Protein AF-A0A1X0QV75-F1 (afdb_monomer)

Structure (mmCIF, N/CA/C/O backbone):
data_AF-A0A1X0QV75-F1
#
_entry.id   AF-A0A1X0QV75-F1
#
loop_
_atom_site.group_PDB
_atom_site.id
_atom_site.type_symbol
_atom_site.label_atom_id
_atom_site.label_alt_id
_atom_site.label_comp_id
_atom_site.label_asym_id
_atom_site.label_entity_id
_atom_site.label_seq_id
_atom_site.pdbx_PDB_ins_code
_atom_site.Cartn_x
_atom_site.Cartn_y
_atom_site.Cartn_z
_atom_site.occupancy
_atom_site.B_iso_or_equiv
_atom_site.auth_seq_id
_atom_site.auth_comp_id
_atom_site.auth_asym_id
_atom_site.auth_atom_id
_atom_site.pdbx_PDB_model_num
ATOM 1 N N . MET A 1 1 ? -41.807 -9.720 -8.453 1.00 36.22 1 MET A N 1
ATOM 2 C CA . MET A 1 1 ? -40.563 -10.262 -7.871 1.00 36.22 1 MET A CA 1
ATOM 3 C C . MET A 1 1 ? -39.461 -9.271 -8.176 1.00 36.22 1 MET A C 1
ATOM 5 O O . MET A 1 1 ? -39.034 -9.183 -9.315 1.00 36.22 1 MET A O 1
ATOM 9 N N . THR A 1 2 ? -39.115 -8.436 -7.207 1.00 40.00 2 THR A N 1
ATOM 10 C CA . THR A 1 2 ? -38.056 -7.432 -7.332 1.00 40.00 2 THR A CA 1
ATOM 11 C C . THR A 1 2 ? -36.781 -8.059 -6.784 1.00 40.00 2 THR A C 1
ATOM 13 O O . THR A 1 2 ? -36.724 -8.386 -5.600 1.00 40.00 2 THR A O 1
ATOM 16 N N . GLU A 1 3 ? -35.797 -8.294 -7.651 1.00 42.47 3 GLU A N 1
ATOM 17 C CA . GLU A 1 3 ? -34.465 -8.748 -7.254 1.00 42.47 3 GLU A CA 1
ATOM 18 C C . GLU A 1 3 ? -33.838 -7.700 -6.331 1.00 42.47 3 GLU A C 1
ATOM 20 O O . GLU A 1 3 ? -33.549 -6.571 -6.738 1.00 42.47 3 GLU A O 1
ATOM 25 N N . PHE A 1 4 ? -33.635 -8.070 -5.068 1.00 42.81 4 PHE A N 1
ATOM 26 C CA . PHE A 1 4 ? -32.755 -7.332 -4.179 1.00 42.81 4 PHE A CA 1
ATOM 27 C C . PHE A 1 4 ? -31.337 -7.471 -4.734 1.00 42.81 4 PHE A C 1
ATOM 29 O O . PHE A 1 4 ? -30.699 -8.508 -4.580 1.00 42.81 4 PHE A O 1
ATOM 36 N N . LYS A 1 5 ? -30.842 -6.427 -5.405 1.00 48.78 5 LYS A N 1
ATOM 37 C CA . LYS A 1 5 ? -29.406 -6.284 -5.638 1.00 48.78 5 LYS A CA 1
ATOM 38 C C . LYS A 1 5 ? -28.744 -6.205 -4.268 1.00 48.78 5 LYS A C 1
ATOM 40 O O . LYS A 1 5 ? -28.931 -5.214 -3.563 1.00 48.78 5 LYS A O 1
ATOM 45 N N . ASP A 1 6 ? -28.000 -7.246 -3.904 1.00 45.81 6 ASP A N 1
ATOM 46 C CA . ASP A 1 6 ? -27.105 -7.232 -2.754 1.00 45.81 6 ASP A CA 1
ATOM 47 C C . ASP A 1 6 ? -26.231 -5.981 -2.842 1.00 45.81 6 ASP A C 1
ATOM 49 O O . ASP A 1 6 ? -25.360 -5.852 -3.708 1.00 45.81 6 ASP A O 1
ATOM 53 N N . VAL A 1 7 ? -26.494 -5.020 -1.959 1.00 47.88 7 VAL A N 1
ATOM 54 C CA . VAL A 1 7 ? -25.660 -3.833 -1.804 1.00 47.88 7 VAL A CA 1
ATOM 55 C C . VAL A 1 7 ? -24.344 -4.329 -1.207 1.00 47.88 7 VAL A C 1
ATOM 57 O O . VAL A 1 7 ? -24.205 -4.437 0.012 1.00 47.88 7 VAL A O 1
ATOM 60 N N . LYS A 1 8 ? -23.392 -4.710 -2.077 1.00 61.88 8 LYS A N 1
ATOM 61 C CA . LYS A 1 8 ? -22.029 -5.098 -1.690 1.00 61.88 8 LYS A CA 1
ATOM 62 C C . LYS A 1 8 ? -21.500 -4.006 -0.758 1.00 61.88 8 LYS A C 1
ATOM 64 O O . LYS A 1 8 ? -21.371 -2.850 -1.160 1.00 61.88 8 LYS A O 1
ATOM 69 N N . LYS A 1 9 ? -21.225 -4.367 0.502 1.00 62.12 9 LYS A N 1
ATOM 70 C CA . LYS A 1 9 ? -20.580 -3.460 1.461 1.00 62.12 9 LYS A CA 1
ATOM 71 C C . LYS A 1 9 ? -19.324 -2.866 0.811 1.00 62.12 9 LYS A C 1
ATOM 73 O O . LYS A 1 9 ? -18.596 -3.613 0.151 1.00 62.12 9 LYS A O 1
ATOM 78 N N . PRO A 1 10 ? -19.045 -1.564 1.002 1.00 67.25 10 PRO A N 1
ATOM 79 C CA . PRO A 1 10 ? -17.844 -0.952 0.455 1.00 67.25 10 PRO A CA 1
ATOM 80 C C . PRO A 1 10 ? -16.614 -1.716 0.954 1.00 67.25 10 PRO A C 1
ATOM 82 O O . PRO A 1 10 ? -16.413 -1.896 2.159 1.00 67.25 10 PRO A O 1
ATOM 85 N N . ARG A 1 11 ? -15.825 -2.224 0.006 1.00 74.06 11 ARG A N 1
ATOM 86 C CA . ARG A 1 11 ? -14.628 -3.014 0.281 1.00 74.06 11 ARG A CA 1
ATOM 87 C C . ARG A 1 11 ? -13.583 -2.140 0.967 1.00 74.06 11 ARG A C 1
ATOM 89 O O . ARG A 1 11 ? -13.336 -1.009 0.559 1.00 74.06 11 ARG A O 1
ATOM 96 N N . ASN A 1 12 ? -12.927 -2.678 1.994 1.00 81.19 12 ASN A N 1
ATOM 97 C CA . ASN A 1 12 ? -11.795 -2.004 2.614 1.00 81.19 12 ASN A CA 1
ATOM 98 C C . ASN A 1 12 ? -10.496 -2.383 1.894 1.00 81.19 12 ASN A C 1
ATOM 100 O O . ASN A 1 12 ? -9.952 -3.463 2.101 1.00 81.19 12 ASN A O 1
ATOM 104 N N . TYR A 1 13 ? -9.971 -1.461 1.090 1.00 81.56 13 TYR A N 1
ATOM 105 C CA . TYR A 1 13 ? -8.759 -1.662 0.290 1.00 81.56 13 TYR A CA 1
ATOM 106 C C . TYR A 1 13 ? -7.461 -1.769 1.103 1.00 81.56 13 TYR A C 1
ATOM 108 O O . TYR A 1 13 ? -6.413 -2.056 0.527 1.00 81.56 13 TYR A O 1
ATOM 116 N N . LYS A 1 14 ? -7.496 -1.512 2.417 1.00 81.69 14 LYS A N 1
ATOM 117 C CA . LYS A 1 14 ? -6.323 -1.589 3.300 1.00 81.69 14 LYS A CA 1
ATOM 118 C C . LYS A 1 14 ? -6.049 -3.012 3.782 1.00 81.69 14 LYS A C 1
ATOM 120 O O . LYS A 1 14 ? -4.893 -3.355 4.032 1.00 81.69 14 LYS A O 1
ATOM 125 N N . TYR A 1 15 ? -7.096 -3.820 3.933 1.00 85.81 15 TYR A N 1
ATOM 126 C CA . TYR A 1 15 ? -6.989 -5.169 4.473 1.00 85.81 15 TYR A CA 1
ATOM 127 C C . TYR A 1 15 ? -6.983 -6.200 3.352 1.00 85.81 15 TYR A C 1
ATOM 129 O O . TYR A 1 15 ? -7.713 -6.086 2.372 1.00 85.81 15 TYR A O 1
ATOM 137 N N . TRP A 1 16 ? -6.132 -7.204 3.523 1.00 89.56 16 TRP A N 1
ATOM 138 C CA . TRP A 1 16 ? -5.931 -8.288 2.578 1.00 89.56 16 TRP A CA 1
ATOM 139 C C . TRP A 1 16 ? -6.047 -9.597 3.333 1.00 89.56 16 TRP A C 1
ATOM 141 O O . TRP A 1 16 ? -5.285 -9.814 4.278 1.00 89.56 16 TRP A O 1
ATOM 151 N N . SER A 1 17 ? -6.980 -10.447 2.921 1.00 90.94 17 SER A N 1
ATOM 152 C CA . SER A 1 17 ? -6.994 -11.830 3.391 1.00 90.94 17 SER A CA 1
ATOM 153 C C . SER A 1 17 ? -5.832 -12.606 2.770 1.00 90.94 17 SER A C 1
ATOM 155 O O . SER A 1 17 ? -5.331 -12.257 1.697 1.00 90.94 17 SER A O 1
ATOM 157 N N . ASP A 1 18 ? -5.398 -13.670 3.441 1.00 90.50 18 ASP A N 1
ATOM 158 C CA . ASP A 1 18 ? -4.322 -14.516 2.924 1.00 90.50 18 ASP A CA 1
ATOM 159 C C . ASP A 1 18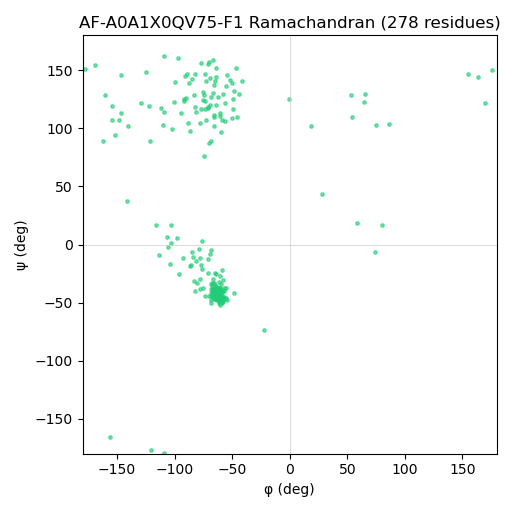 ? -4.692 -15.158 1.586 1.00 90.50 18 ASP A C 1
ATOM 161 O O . ASP A 1 18 ? -3.853 -15.220 0.689 1.00 90.50 18 ASP A O 1
ATOM 165 N N . ASP A 1 19 ? -5.955 -15.554 1.425 1.00 91.62 19 ASP A N 1
ATOM 166 C CA . ASP A 1 19 ? -6.468 -16.151 0.192 1.00 91.62 19 ASP A CA 1
ATOM 167 C C . ASP A 1 19 ? -6.387 -15.183 -0.989 1.00 91.62 19 ASP A C 1
ATOM 169 O O . ASP A 1 19 ? -6.026 -15.572 -2.097 1.00 91.62 19 ASP A O 1
ATOM 173 N N . GLU A 1 20 ? -6.680 -13.900 -0.772 1.00 92.44 20 GLU A N 1
ATOM 174 C CA . GLU A 1 20 ? -6.565 -12.882 -1.820 1.00 92.44 20 GLU A CA 1
ATOM 175 C C . GLU A 1 20 ? -5.114 -12.636 -2.210 1.00 92.44 20 GLU A C 1
ATOM 177 O O . GLU A 1 20 ? -4.802 -12.529 -3.395 1.00 92.44 20 GLU A O 1
ATOM 182 N N . VAL A 1 21 ? -4.214 -12.576 -1.224 1.00 93.38 21 VAL A N 1
ATOM 183 C CA . VAL A 1 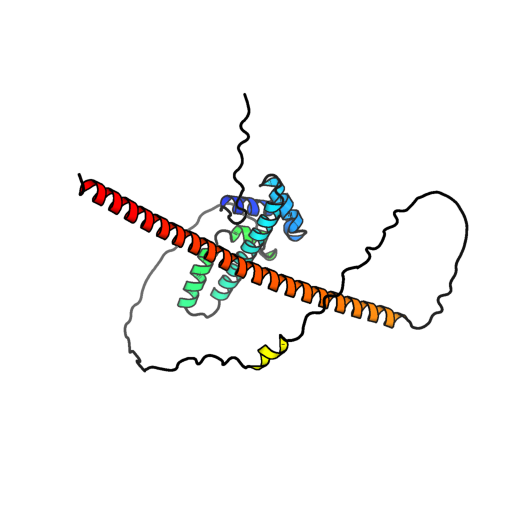21 ? -2.778 -12.439 -1.488 1.00 93.38 21 VAL A CA 1
ATOM 184 C C . VAL A 1 21 ? -2.270 -13.636 -2.280 1.00 93.38 21 VAL A C 1
ATOM 186 O O . VAL A 1 21 ? -1.551 -13.455 -3.263 1.00 93.38 21 VAL A O 1
ATOM 189 N N . LYS A 1 22 ? -2.685 -14.842 -1.893 1.00 93.12 22 LYS A N 1
ATOM 190 C CA . LYS A 1 22 ? -2.316 -16.077 -2.573 1.00 93.12 22 LYS A CA 1
ATOM 191 C C . LYS A 1 22 ? -2.801 -16.085 -4.021 1.00 93.12 22 LYS A C 1
ATOM 193 O O . LYS A 1 22 ? -1.987 -16.290 -4.913 1.00 93.12 22 LYS A O 1
ATOM 198 N N . LYS A 1 23 ? -4.071 -15.743 -4.270 1.00 93.88 23 LYS A N 1
ATOM 199 C CA . LYS A 1 23 ? -4.638 -15.643 -5.628 1.00 93.88 23 LYS A CA 1
ATOM 200 C C . LYS A 1 23 ? -3.886 -14.646 -6.509 1.00 93.88 23 LYS A C 1
ATOM 202 O O . LYS A 1 23 ? -3.660 -14.917 -7.681 1.00 93.88 23 LYS A O 1
ATOM 207 N N . ILE A 1 24 ? -3.474 -13.504 -5.955 1.00 93.94 24 ILE A N 1
ATOM 208 C CA . ILE A 1 24 ? -2.678 -12.513 -6.694 1.00 93.94 24 ILE A CA 1
ATOM 209 C C . ILE A 1 24 ? -1.305 -13.080 -7.067 1.00 93.94 24 ILE A C 1
ATOM 211 O O . ILE A 1 24 ? -0.857 -12.900 -8.197 1.00 93.94 24 ILE A O 1
ATOM 215 N N . LEU A 1 25 ? -0.620 -13.734 -6.126 1.00 93.94 25 LEU A N 1
ATOM 216 C CA . LEU A 1 25 ? 0.710 -14.297 -6.365 1.00 93.94 25 LEU A CA 1
ATOM 217 C C . LEU A 1 25 ? 0.659 -15.478 -7.343 1.00 93.94 25 LEU A C 1
ATOM 219 O O . LEU A 1 25 ? 1.456 -15.514 -8.278 1.00 93.94 25 LEU A O 1
ATOM 223 N N . GLU A 1 26 ? -0.308 -16.385 -7.182 1.00 92.69 26 GLU A N 1
ATOM 224 C CA . GLU A 1 26 ? -0.614 -17.456 -8.140 1.00 92.69 26 GLU A CA 1
ATOM 225 C C . GLU A 1 26 ? -0.892 -16.863 -9.530 1.00 92.69 26 GLU A C 1
ATOM 227 O O . GLU A 1 26 ? -0.251 -17.277 -10.492 1.00 92.69 26 GLU A O 1
ATOM 232 N N . TRP A 1 27 ? -1.706 -15.796 -9.579 1.00 94.38 27 TRP A N 1
ATOM 233 C CA . TRP A 1 27 ? -1.840 -14.792 -10.646 1.00 94.38 27 TRP A CA 1
ATOM 234 C C . TRP A 1 27 ? -0.607 -14.686 -11.536 1.00 94.38 27 TRP A C 1
ATOM 236 O O . TRP A 1 27 ? -0.553 -15.074 -12.706 1.00 94.38 27 TRP A O 1
ATOM 246 N N . PHE A 1 28 ? 0.403 -14.078 -10.925 1.00 92.81 28 PHE A N 1
ATOM 247 C CA . PHE A 1 28 ? 1.630 -13.686 -11.595 1.00 92.81 28 PHE A CA 1
ATOM 248 C C . PHE A 1 28 ? 2.580 -14.848 -11.871 1.00 92.81 28 PHE A C 1
ATOM 250 O O . PHE A 1 28 ? 3.442 -14.714 -12.737 1.00 92.81 28 PHE A O 1
ATOM 257 N N . ASN A 1 29 ? 2.441 -15.954 -11.142 1.00 88.25 29 ASN A N 1
ATOM 258 C CA . ASN A 1 29 ? 3.274 -17.140 -11.307 1.00 88.25 29 ASN A CA 1
ATOM 259 C C . ASN A 1 29 ? 2.766 -18.080 -12.415 1.00 88.25 29 ASN A C 1
ATOM 261 O O . ASN A 1 29 ? 3.463 -19.040 -12.750 1.00 88.25 29 ASN A O 1
ATOM 265 N N . LEU A 1 30 ? 1.596 -17.810 -13.012 1.00 89.06 30 LEU A N 1
ATOM 266 C CA . LEU A 1 30 ? 1.130 -18.521 -14.204 1.00 89.06 30 LEU A CA 1
ATOM 267 C C . LEU A 1 30 ? 2.052 -18.253 -15.412 1.00 89.06 30 LEU A C 1
ATOM 269 O O . LEU A 1 30 ? 2.449 -17.102 -15.624 1.00 89.06 30 LEU A O 1
ATOM 273 N N . PRO A 1 31 ? 2.336 -19.264 -16.261 1.00 86.75 31 PRO A N 1
ATOM 274 C CA . PRO A 1 31 ? 3.212 -19.109 -17.431 1.00 86.75 31 PRO A CA 1
ATOM 275 C C . PRO A 1 31 ? 2.772 -17.993 -18.389 1.00 86.75 31 PRO A C 1
ATOM 277 O O . PRO A 1 31 ? 3.591 -17.247 -18.917 1.00 86.75 31 PRO A O 1
ATOM 280 N N . GLU A 1 32 ? 1.462 -17.828 -18.569 1.00 89.12 32 GLU A N 1
ATOM 281 C CA . GLU A 1 32 ? 0.849 -16.805 -19.430 1.00 89.12 32 GLU A CA 1
ATOM 282 C C . GLU A 1 32 ? 1.101 -15.373 -18.934 1.00 89.12 32 GLU A C 1
ATOM 284 O O . GLU A 1 32 ? 1.076 -14.411 -19.707 1.00 89.12 32 GLU A O 1
ATOM 289 N N . ASN A 1 33 ? 1.351 -15.227 -17.631 1.00 88.75 33 ASN A N 1
ATOM 290 C CA . ASN A 1 33 ? 1.570 -13.952 -16.963 1.00 88.75 33 ASN A CA 1
ATOM 291 C C . ASN A 1 33 ? 3.050 -13.691 -16.661 1.00 88.75 33 ASN A C 1
ATOM 293 O O . ASN A 1 33 ? 3.394 -12.623 -16.134 1.00 88.75 33 ASN A O 1
ATOM 297 N N . GLU A 1 34 ? 3.938 -14.613 -17.046 1.00 86.44 34 GLU A N 1
ATOM 298 C CA . GLU A 1 34 ? 5.365 -14.498 -16.789 1.00 86.44 34 GLU A CA 1
ATOM 299 C C . GLU A 1 34 ? 5.929 -13.210 -17.413 1.00 86.44 34 GLU A C 1
ATOM 301 O O . GLU A 1 34 ? 5.705 -12.860 -18.576 1.00 86.44 34 GLU A O 1
ATOM 306 N N . GLY A 1 35 ? 6.655 -12.444 -16.599 1.00 84.62 35 GLY A N 1
ATOM 307 C CA . GLY A 1 35 ? 7.283 -11.198 -17.026 1.00 84.62 35 GLY A CA 1
ATOM 308 C C . GLY A 1 35 ? 6.323 -10.021 -17.229 1.00 84.62 35 GLY A C 1
ATOM 309 O O . GLY A 1 35 ? 6.810 -8.900 -17.390 1.00 84.62 35 GLY A O 1
ATOM 310 N N . LYS A 1 36 ? 4.991 -10.195 -17.151 1.00 90.88 36 LYS A N 1
ATOM 311 C CA . LYS A 1 36 ? 4.035 -9.068 -17.234 1.00 90.88 36 LYS A CA 1
ATOM 312 C C . LYS A 1 36 ? 4.317 -8.016 -16.165 1.00 90.88 36 LYS A C 1
ATOM 314 O O . LYS A 1 36 ? 4.394 -6.824 -16.469 1.00 90.88 36 LYS A O 1
ATOM 319 N N . LEU A 1 37 ? 4.554 -8.466 -14.930 1.00 89.69 37 LEU A N 1
ATOM 320 C CA . LEU A 1 37 ? 4.865 -7.590 -13.801 1.00 89.69 37 LEU A CA 1
ATOM 321 C C . LEU A 1 37 ? 6.157 -6.784 -14.020 1.00 89.69 37 LEU A C 1
ATOM 323 O O . LEU A 1 37 ? 6.210 -5.608 -13.660 1.00 89.69 37 LEU A O 1
ATOM 327 N N . ALA A 1 38 ? 7.175 -7.401 -14.629 1.00 87.12 38 ALA A N 1
ATOM 328 C CA . ALA A 1 38 ? 8.465 -6.772 -14.908 1.00 87.12 38 ALA A CA 1
ATOM 329 C C . ALA A 1 38 ? 8.400 -5.790 -16.090 1.00 87.12 38 ALA A C 1
ATOM 331 O O . ALA A 1 38 ? 9.020 -4.731 -16.038 1.00 87.12 38 ALA A O 1
ATOM 332 N N . ARG A 1 39 ? 7.626 -6.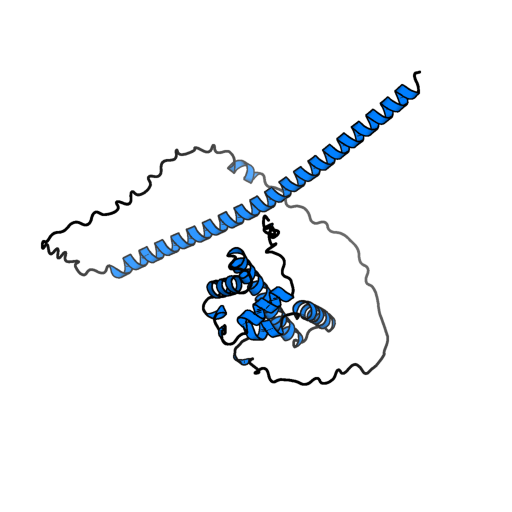111 -17.137 1.00 88.81 39 ARG A N 1
ATOM 333 C CA . ARG A 1 39 ? 7.444 -5.244 -18.314 1.00 88.81 39 ARG A CA 1
ATOM 334 C C . ARG A 1 39 ? 6.663 -3.979 -17.974 1.00 88.81 39 ARG A C 1
ATOM 336 O O . ARG A 1 39 ? 7.077 -2.882 -18.335 1.00 88.81 39 ARG A O 1
ATOM 343 N N . ASN A 1 40 ? 5.517 -4.125 -17.307 1.00 92.75 40 ASN A N 1
ATOM 344 C CA . ASN A 1 40 ? 4.673 -2.994 -16.937 1.00 92.75 40 ASN A CA 1
ATOM 345 C C . ASN A 1 40 ? 3.860 -3.299 -15.675 1.00 92.75 40 ASN A C 1
ATOM 347 O O . ASN A 1 40 ? 2.747 -3.824 -15.729 1.00 92.75 40 ASN A O 1
ATOM 351 N N . LYS A 1 41 ? 4.405 -2.890 -14.527 1.00 91.00 41 LYS A N 1
ATOM 352 C CA . LYS A 1 41 ? 3.805 -3.131 -13.209 1.00 91.00 41 LYS A CA 1
ATOM 353 C C . LYS A 1 41 ? 2.381 -2.578 -13.093 1.00 91.00 41 LYS A C 1
ATOM 355 O O . LYS A 1 41 ? 1.523 -3.233 -12.515 1.00 91.00 41 LYS A O 1
ATOM 360 N N . ALA A 1 42 ? 2.116 -1.393 -13.646 1.00 91.69 42 ALA A N 1
ATOM 361 C CA . ALA A 1 42 ? 0.799 -0.760 -13.557 1.00 91.69 42 ALA A CA 1
ATOM 362 C C . ALA A 1 42 ? -0.253 -1.500 -14.393 1.00 91.69 42 ALA A C 1
ATOM 364 O O . ALA A 1 42 ? -1.351 -1.754 -13.904 1.00 91.69 42 ALA A O 1
ATOM 365 N N . GLN A 1 43 ? 0.095 -1.878 -15.624 1.00 93.50 43 GLN A N 1
ATOM 366 C CA . GLN A 1 43 ? -0.804 -2.631 -16.495 1.00 93.50 43 GLN A CA 1
ATOM 367 C C . GLN A 1 43 ? -1.098 -4.023 -15.933 1.00 93.50 43 GLN A C 1
ATOM 369 O O . GLN A 1 43 ? -2.255 -4.422 -15.872 1.00 93.50 43 GLN A O 1
ATOM 374 N N . ALA A 1 44 ? -0.077 -4.717 -15.433 1.00 92.94 44 ALA A N 1
ATOM 375 C CA . ALA A 1 44 ? -0.259 -6.047 -14.872 1.00 92.94 44 ALA A CA 1
ATOM 376 C C . ALA A 1 44 ? -1.149 -6.029 -13.611 1.00 92.94 44 ALA A C 1
ATOM 378 O O . ALA A 1 44 ? -1.983 -6.908 -13.431 1.00 92.94 44 ALA A O 1
ATOM 379 N N . CYS A 1 45 ? -1.059 -4.985 -12.774 1.00 93.62 45 CYS A N 1
ATOM 380 C CA . CYS A 1 45 ? -1.975 -4.820 -11.636 1.00 93.62 45 CYS A CA 1
ATOM 381 C C . CYS A 1 45 ? -3.423 -4.534 -12.070 1.00 93.62 45 CYS A C 1
ATOM 383 O O . CYS A 1 45 ? -4.348 -4.972 -11.392 1.00 93.62 45 CYS A O 1
ATOM 385 N N . ARG A 1 46 ? -3.637 -3.823 -13.189 1.00 93.06 46 ARG A N 1
ATOM 386 C CA . ARG A 1 46 ? -4.981 -3.630 -13.762 1.00 93.06 46 ARG A CA 1
ATOM 387 C C . ARG A 1 46 ? -5.574 -4.934 -14.281 1.00 93.06 46 ARG A C 1
ATOM 389 O O . ARG A 1 46 ? -6.757 -5.168 -14.081 1.00 93.06 46 ARG A O 1
ATOM 396 N N . GLU A 1 47 ? -4.765 -5.783 -14.908 1.00 93.81 47 GLU A N 1
ATOM 397 C CA . GLU A 1 47 ? -5.206 -7.110 -15.358 1.00 93.81 47 GLU A CA 1
ATOM 398 C C . GLU A 1 47 ? -5.610 -7.997 -14.178 1.00 93.81 47 GLU A C 1
ATOM 400 O O . GLU A 1 47 ? -6.687 -8.578 -14.206 1.00 93.81 47 GLU A O 1
ATOM 405 N N . VAL A 1 48 ? -4.823 -8.009 -13.097 1.00 93.56 48 VAL A N 1
ATOM 406 C CA . VAL A 1 48 ? -5.193 -8.709 -11.855 1.00 93.56 48 VAL A CA 1
ATOM 407 C C . VAL A 1 48 ? -6.493 -8.167 -11.265 1.00 93.56 48 VAL A C 1
ATOM 409 O O . VAL A 1 48 ? -7.356 -8.941 -10.864 1.00 93.56 48 VAL A O 1
ATOM 412 N N . ALA A 1 49 ? -6.650 -6.841 -11.207 1.00 92.00 49 ALA A N 1
ATOM 413 C CA . ALA A 1 49 ? -7.876 -6.219 -10.712 1.00 92.00 49 ALA A CA 1
ATOM 414 C C . ALA A 1 49 ? -9.099 -6.596 -11.557 1.00 92.00 49 ALA A C 1
ATOM 416 O O . ALA A 1 49 ? -10.169 -6.864 -11.016 1.00 92.00 49 ALA A O 1
ATOM 417 N N . LYS A 1 50 ? -8.922 -6.669 -12.877 1.00 92.56 50 LYS A N 1
ATOM 418 C CA . LYS A 1 50 ? -9.956 -7.105 -13.813 1.00 92.56 50 LYS A CA 1
ATOM 419 C C . LYS A 1 50 ? -10.345 -8.563 -13.621 1.00 92.56 50 LYS A C 1
ATOM 421 O O . LYS A 1 50 ? -11.532 -8.850 -13.566 1.00 92.56 50 LYS A O 1
ATOM 426 N N . GLU A 1 51 ? -9.363 -9.446 -13.497 1.00 91.50 51 GLU A N 1
ATOM 427 C CA . GLU A 1 51 ? -9.605 -10.887 -13.457 1.00 91.50 51 GLU A CA 1
ATOM 428 C C . GLU A 1 51 ? -10.113 -11.367 -12.092 1.00 91.50 51 GLU A C 1
ATOM 430 O O . GLU A 1 51 ? -10.972 -12.237 -12.013 1.00 91.50 51 GLU A O 1
ATOM 435 N N . LEU A 1 52 ? -9.585 -10.804 -11.001 1.00 89.12 52 LEU A N 1
ATOM 436 C CA . LEU A 1 52 ? -9.841 -11.302 -9.646 1.00 89.12 52 LEU A CA 1
ATOM 437 C C . LEU A 1 52 ? -10.825 -10.443 -8.843 1.00 89.12 52 LEU A C 1
ATOM 439 O O . LEU A 1 52 ? -11.310 -10.894 -7.805 1.00 89.12 52 LEU A O 1
ATOM 443 N N . PHE A 1 53 ? -11.085 -9.203 -9.271 1.00 87.94 53 PHE A N 1
ATOM 444 C CA . PHE A 1 53 ? -11.804 -8.206 -8.472 1.00 87.94 53 PHE A CA 1
ATOM 445 C C . PHE A 1 53 ? -12.773 -7.340 -9.298 1.00 87.94 53 PHE A C 1
ATOM 447 O O . PHE A 1 53 ? -12.913 -6.145 -9.038 1.00 87.94 53 PHE A O 1
ATOM 454 N N . ASP A 1 54 ? -13.439 -7.931 -10.292 1.00 84.94 54 ASP A N 1
ATOM 455 C CA . ASP A 1 54 ? -14.500 -7.297 -11.095 1.00 84.94 54 ASP A CA 1
ATOM 456 C C . ASP A 1 54 ? -14.078 -6.007 -11.847 1.00 84.94 54 ASP A C 1
ATOM 458 O O . ASP A 1 54 ? -14.927 -5.225 -12.271 1.00 84.94 54 ASP A O 1
ATOM 462 N N . GLY A 1 55 ? -12.776 -5.753 -12.041 1.00 73.94 55 GLY A N 1
ATOM 463 C CA . GLY A 1 55 ? -12.295 -4.579 -12.788 1.00 73.94 55 GLY A CA 1
ATOM 464 C C . GLY A 1 55 ? -12.268 -3.267 -12.015 1.00 73.94 55 GLY A C 1
ATOM 465 O O . GLY A 1 55 ? -12.143 -2.212 -12.634 1.00 73.94 55 GLY A O 1
ATOM 466 N N . ASP A 1 56 ? -12.332 -3.315 -10.687 1.00 80.19 56 ASP A N 1
ATOM 467 C CA . ASP A 1 56 ? -12.224 -2.129 -9.840 1.00 80.19 56 ASP A CA 1
ATOM 468 C C . ASP A 1 56 ? -10.841 -1.451 -9.966 1.00 80.19 56 ASP A C 1
ATOM 470 O O . ASP A 1 56 ? -9.788 -2.024 -9.667 1.00 80.19 56 ASP A O 1
ATOM 474 N N . GLU A 1 57 ? -10.826 -0.190 -10.398 1.00 80.69 57 GLU A N 1
ATOM 475 C CA . GLU A 1 57 ? -9.594 0.582 -10.575 1.00 80.69 57 GLU A CA 1
ATOM 476 C C . GLU A 1 57 ? -8.871 0.850 -9.242 1.00 80.69 57 GLU A C 1
ATOM 478 O O . GLU A 1 57 ? -7.635 0.815 -9.184 1.00 80.69 57 GLU A O 1
ATOM 483 N N . TYR A 1 58 ? -9.611 1.013 -8.139 1.00 86.75 58 TYR A N 1
ATOM 484 C CA . TYR A 1 58 ? -9.019 1.139 -6.805 1.00 86.75 58 TYR A CA 1
ATOM 485 C C . TYR A 1 58 ? -8.344 -0.162 -6.367 1.00 86.75 58 TYR A C 1
ATOM 487 O O . TYR A 1 58 ? -7.316 -0.127 -5.678 1.00 86.75 58 TYR A O 1
ATOM 495 N N . MET A 1 59 ? -8.841 -1.312 -6.831 1.00 89.38 59 MET A N 1
ATOM 496 C CA . MET A 1 59 ? -8.170 -2.588 -6.609 1.00 89.38 59 MET A CA 1
ATOM 497 C C . MET A 1 59 ? -6.839 -2.672 -7.338 1.00 89.38 59 MET A C 1
ATOM 499 O O . MET A 1 59 ? -5.883 -3.157 -6.745 1.00 89.38 59 MET A O 1
ATOM 503 N N . ALA A 1 60 ? -6.708 -2.140 -8.554 1.00 90.88 60 ALA A N 1
ATOM 504 C CA . ALA A 1 60 ? -5.417 -2.131 -9.248 1.00 90.88 60 ALA A CA 1
ATOM 505 C C . ALA A 1 60 ? -4.348 -1.356 -8.454 1.00 90.88 60 ALA A C 1
ATOM 507 O O . ALA A 1 60 ? -3.195 -1.788 -8.344 1.00 90.88 60 ALA A O 1
ATOM 508 N N . ILE A 1 61 ? -4.741 -0.230 -7.849 1.00 91.38 61 ILE A N 1
ATOM 509 C CA . ILE A 1 61 ? -3.870 0.570 -6.979 1.00 91.38 61 ILE A CA 1
ATOM 510 C C . ILE A 1 61 ? -3.534 -0.205 -5.698 1.00 91.38 61 ILE A C 1
ATOM 512 O O . ILE A 1 61 ? -2.364 -0.274 -5.307 1.00 91.38 61 ILE A O 1
ATOM 516 N N . SER A 1 62 ? -4.532 -0.820 -5.061 1.00 92.44 62 SER A N 1
ATOM 517 C CA . SER A 1 62 ? -4.320 -1.587 -3.833 1.00 92.44 62 SER A CA 1
ATOM 518 C C . SER A 1 62 ? -3.444 -2.826 -4.064 1.00 92.44 62 SER A C 1
ATOM 520 O O . SER A 1 62 ? -2.488 -3.041 -3.316 1.00 92.44 62 SER A O 1
ATOM 522 N N . VAL A 1 63 ? -3.681 -3.592 -5.138 1.00 93.75 63 VAL A N 1
ATOM 523 C CA . VAL A 1 63 ? -2.854 -4.738 -5.568 1.00 93.75 63 VAL A CA 1
ATOM 524 C C . VAL A 1 63 ? -1.407 -4.291 -5.730 1.00 93.75 63 VAL A C 1
ATOM 526 O O . VAL A 1 63 ? -0.494 -4.913 -5.188 1.00 93.75 63 VAL A O 1
ATOM 529 N N . ARG A 1 64 ? -1.181 -3.165 -6.417 1.00 93.56 64 ARG A N 1
ATOM 530 C CA . ARG A 1 64 ? 0.163 -2.613 -6.600 1.00 93.56 64 ARG A CA 1
ATOM 531 C C . ARG A 1 64 ? 0.833 -2.300 -5.264 1.00 93.56 64 ARG A C 1
ATOM 533 O O . ARG A 1 64 ? 1.998 -2.652 -5.080 1.00 93.56 64 ARG A O 1
ATOM 540 N N . SER A 1 65 ? 0.121 -1.647 -4.346 1.00 94.25 65 SER A N 1
ATOM 541 C CA . SER A 1 65 ? 0.625 -1.340 -3.001 1.00 94.25 65 SER A CA 1
ATOM 542 C C . SER A 1 65 ? 0.984 -2.618 -2.234 1.00 94.25 65 SER A C 1
ATOM 544 O O . SER A 1 65 ? 2.082 -2.739 -1.682 1.00 94.25 65 SER A O 1
ATOM 546 N N . LYS A 1 66 ? 0.108 -3.627 -2.283 1.00 94.62 66 LYS A N 1
ATOM 547 C CA . LYS A 1 66 ? 0.328 -4.919 -1.633 1.00 94.62 66 LYS A CA 1
ATOM 548 C C . LYS A 1 66 ? 1.540 -5.657 -2.199 1.00 94.62 66 LYS A C 1
ATOM 550 O O . LYS A 1 66 ? 2.357 -6.137 -1.417 1.00 94.62 66 LYS A O 1
ATOM 555 N N . LEU A 1 67 ? 1.721 -5.677 -3.521 1.00 94.06 67 LEU A N 1
ATOM 556 C CA . LEU A 1 67 ? 2.900 -6.272 -4.162 1.00 94.06 67 LEU A CA 1
ATOM 557 C C . LEU A 1 67 ? 4.200 -5.574 -3.754 1.00 94.06 67 LEU A C 1
ATOM 559 O O . LEU A 1 67 ? 5.200 -6.249 -3.545 1.00 94.06 67 LEU A O 1
ATOM 563 N N . MET A 1 68 ? 4.201 -4.245 -3.605 1.00 92.38 68 MET A N 1
ATOM 564 C CA . MET A 1 68 ? 5.380 -3.520 -3.109 1.00 92.38 68 MET A CA 1
ATOM 565 C C . MET A 1 68 ? 5.726 -3.914 -1.672 1.00 92.38 68 MET A C 1
ATOM 567 O O . MET A 1 68 ? 6.897 -4.098 -1.349 1.00 92.38 68 MET A O 1
ATOM 571 N N . SER A 1 69 ? 4.715 -4.075 -0.812 1.00 93.50 69 SER A N 1
ATOM 572 C CA . SER A 1 69 ? 4.925 -4.556 0.556 1.00 93.50 69 SER A CA 1
ATOM 573 C C . SER A 1 69 ? 5.476 -5.983 0.580 1.00 93.50 69 SER A C 1
ATOM 575 O O . SER A 1 69 ? 6.374 -6.265 1.367 1.00 93.50 69 SER A O 1
ATOM 577 N N . LEU A 1 70 ? 4.967 -6.876 -0.272 1.00 93.75 70 LEU A N 1
ATOM 578 C CA . LEU A 1 70 ? 5.445 -8.258 -0.366 1.00 93.75 70 LEU A CA 1
ATOM 579 C C . LEU A 1 70 ? 6.879 -8.326 -0.897 1.00 93.75 70 LEU A C 1
ATOM 581 O O . LEU A 1 70 ? 7.707 -9.032 -0.330 1.00 93.75 70 LEU A O 1
ATOM 585 N N . GLU A 1 71 ? 7.200 -7.535 -1.924 1.00 93.06 71 GLU A N 1
ATOM 586 C CA . GLU A 1 71 ? 8.558 -7.422 -2.463 1.00 93.06 71 GLU A CA 1
ATOM 587 C C . GLU A 1 71 ? 9.541 -6.911 -1.398 1.00 93.06 71 GLU A C 1
ATOM 589 O O . GLU A 1 71 ? 10.651 -7.432 -1.276 1.00 93.06 71 GLU A O 1
ATOM 594 N N . LYS A 1 72 ? 9.131 -5.920 -0.594 1.00 93.31 72 LYS A N 1
ATOM 595 C CA . LYS A 1 72 ? 9.931 -5.414 0.527 1.00 93.31 72 LYS A CA 1
ATOM 596 C C . LYS A 1 72 ? 10.198 -6.513 1.556 1.00 93.31 72 LYS A C 1
ATOM 598 O O . LYS A 1 72 ? 11.358 -6.742 1.882 1.00 93.31 72 LYS A O 1
ATOM 603 N N . ASN A 1 73 ? 9.154 -7.203 2.015 1.00 92.62 73 ASN A N 1
ATOM 604 C CA . ASN A 1 73 ? 9.280 -8.275 3.004 1.00 92.62 73 ASN A CA 1
ATOM 605 C C . ASN A 1 73 ? 10.166 -9.416 2.482 1.00 92.62 73 ASN A C 1
ATOM 607 O O . ASN A 1 73 ? 11.027 -9.906 3.203 1.00 92.62 73 ASN A O 1
ATOM 611 N N . PHE A 1 74 ? 10.007 -9.800 1.213 1.00 93.75 74 PHE A N 1
ATOM 612 C CA . PHE A 1 74 ? 10.857 -10.800 0.570 1.00 93.75 74 PHE A CA 1
ATOM 613 C C . PHE A 1 74 ? 12.335 -10.386 0.578 1.00 93.75 74 PHE A C 1
ATOM 615 O O . PHE A 1 74 ? 13.191 -11.159 1.004 1.00 93.75 74 PHE A O 1
ATOM 622 N N . ARG A 1 75 ? 12.647 -9.151 0.161 1.00 92.44 75 ARG A N 1
ATOM 623 C CA . ARG A 1 75 ? 14.028 -8.640 0.176 1.00 92.44 75 ARG A CA 1
ATOM 624 C C . ARG A 1 75 ? 14.595 -8.544 1.591 1.00 92.44 75 ARG A C 1
ATOM 626 O O . ARG A 1 75 ? 15.786 -8.780 1.767 1.00 92.44 75 ARG A O 1
ATOM 633 N N . GLU A 1 76 ? 13.768 -8.197 2.571 1.00 93.00 76 GLU A N 1
ATOM 634 C CA . GLU A 1 76 ? 14.153 -8.161 3.982 1.00 93.00 76 GLU A CA 1
ATOM 635 C C . GLU A 1 76 ? 14.527 -9.558 4.481 1.00 93.00 76 GLU A C 1
ATOM 637 O O . GLU A 1 76 ? 15.611 -9.720 5.033 1.00 93.00 76 GLU A O 1
ATOM 642 N N . VAL A 1 77 ? 13.719 -10.582 4.184 1.00 91.88 77 VAL A N 1
ATOM 643 C CA . VAL A 1 77 ? 14.061 -11.979 4.500 1.00 91.88 77 VAL A CA 1
ATOM 644 C C . VAL A 1 77 ? 15.383 -12.378 3.845 1.00 91.88 77 VAL A C 1
ATOM 646 O O . VAL A 1 77 ? 16.270 -12.861 4.536 1.00 91.88 77 VAL A O 1
ATOM 649 N N . GLU A 1 78 ? 15.582 -12.102 2.553 1.00 92.00 78 GLU A N 1
ATOM 650 C CA . GLU A 1 78 ? 16.843 -12.424 1.860 1.00 92.00 78 GLU A CA 1
ATOM 651 C C . GLU A 1 78 ? 18.068 -11.724 2.482 1.00 92.00 78 GLU A C 1
ATOM 653 O O . GLU A 1 78 ? 19.171 -12.273 2.487 1.00 92.00 78 GLU A O 1
ATOM 658 N N . GLN A 1 79 ? 17.902 -10.506 3.004 1.00 91.25 79 GLN A N 1
ATOM 659 C CA . GLN A 1 79 ? 18.965 -9.786 3.711 1.00 91.25 79 GLN A CA 1
ATOM 660 C C . GLN A 1 79 ? 19.226 -10.374 5.099 1.00 91.25 79 GLN A C 1
ATOM 662 O O . GLN A 1 79 ? 20.381 -10.562 5.472 1.00 91.25 79 GLN A O 1
ATOM 667 N N . LEU A 1 80 ? 18.171 -10.681 5.851 1.00 91.19 80 LEU A N 1
ATOM 668 C CA . LEU A 1 80 ? 18.258 -11.284 7.179 1.00 91.19 80 LEU A CA 1
ATOM 669 C C . LEU A 1 80 ? 18.878 -12.686 7.118 1.00 91.19 80 LEU A C 1
ATOM 671 O O . LEU A 1 80 ? 19.765 -12.996 7.908 1.00 91.19 80 LEU A O 1
ATOM 675 N N . THR A 1 81 ? 18.505 -13.499 6.127 1.00 88.81 81 THR A N 1
ATOM 676 C CA . THR A 1 81 ? 19.109 -14.818 5.894 1.00 88.81 81 THR A CA 1
ATOM 677 C C . THR A 1 81 ? 20.602 -14.710 5.585 1.00 88.81 81 THR A C 1
ATOM 679 O O . THR A 1 81 ? 21.379 -15.535 6.054 1.00 88.81 81 THR A O 1
ATOM 682 N N . LYS A 1 82 ? 21.037 -13.679 4.848 1.00 88.25 82 LYS A N 1
ATOM 683 C CA . LYS A 1 82 ? 22.471 -13.431 4.622 1.00 88.25 82 LYS A CA 1
ATOM 684 C C . LYS A 1 82 ? 23.197 -13.049 5.907 1.00 88.25 82 LYS A C 1
ATOM 686 O O . LYS A 1 82 ? 24.250 -13.617 6.166 1.00 88.25 82 LYS A O 1
ATOM 691 N N . LYS A 1 83 ? 22.607 -12.168 6.723 1.00 88.19 83 LYS A N 1
ATOM 692 C CA . LYS A 1 83 ? 23.160 -11.771 8.031 1.00 88.19 83 LYS A CA 1
ATOM 693 C C . LYS A 1 83 ? 23.313 -12.944 8.997 1.00 88.19 83 LYS A C 1
ATOM 695 O O . LYS A 1 83 ? 24.185 -12.921 9.853 1.00 88.19 83 LYS A O 1
ATOM 700 N N . LEU A 1 84 ? 22.498 -13.989 8.853 1.00 87.56 84 LEU A N 1
ATOM 701 C CA . LEU A 1 84 ? 22.611 -15.198 9.672 1.00 87.56 84 LEU A CA 1
ATOM 702 C C . LEU A 1 84 ? 23.943 -15.946 9.460 1.00 87.56 84 LEU A C 1
ATOM 704 O O . LEU A 1 84 ? 24.396 -16.653 10.362 1.00 87.56 84 LEU A O 1
ATOM 708 N N . ASN A 1 85 ? 24.563 -15.773 8.288 1.00 83.00 85 ASN A N 1
ATOM 709 C CA . ASN A 1 85 ? 25.861 -16.358 7.948 1.00 83.00 85 ASN A CA 1
ATOM 710 C C . ASN A 1 85 ? 27.048 -15.524 8.461 1.00 83.00 85 ASN A C 1
ATOM 712 O O . ASN A 1 85 ? 28.178 -16.009 8.428 1.00 83.00 85 ASN A O 1
ATOM 716 N N . ASP A 1 86 ? 26.808 -14.300 8.938 1.00 85.38 86 ASP A N 1
ATOM 717 C CA . ASP A 1 86 ? 27.848 -13.439 9.494 1.00 85.38 86 ASP A CA 1
ATOM 718 C C . ASP A 1 86 ? 28.223 -13.887 10.927 1.00 85.38 86 ASP A C 1
ATOM 720 O O . ASP A 1 86 ? 27.426 -14.531 11.627 1.00 85.38 86 ASP A O 1
ATOM 724 N N . PRO A 1 87 ? 29.441 -13.567 11.406 1.00 85.12 87 PRO A N 1
ATOM 725 C CA . PRO A 1 87 ? 29.864 -13.865 12.772 1.00 85.12 87 PRO A CA 1
ATOM 726 C C . PRO A 1 87 ? 29.196 -12.903 13.771 1.00 85.12 87 PRO A C 1
ATOM 728 O O . PRO A 1 87 ? 29.813 -11.967 14.273 1.00 85.12 87 PRO A O 1
ATOM 731 N N . ILE A 1 88 ? 27.916 -13.143 14.051 1.00 90.31 88 ILE A N 1
ATOM 732 C CA . ILE A 1 88 ? 27.083 -12.400 15.009 1.00 90.31 88 ILE A CA 1
ATOM 733 C C . ILE A 1 88 ? 26.769 -13.231 16.261 1.00 90.31 88 ILE A C 1
ATOM 735 O O . ILE A 1 88 ? 26.903 -14.460 16.265 1.00 90.31 88 ILE A O 1
ATOM 739 N N . SER A 1 89 ? 26.339 -12.562 17.335 1.00 90.94 89 SER A N 1
ATOM 740 C CA . SER A 1 89 ? 26.020 -13.216 18.611 1.00 90.94 89 SER A CA 1
ATOM 741 C C . SER A 1 89 ? 24.834 -14.187 18.494 1.00 90.94 89 SER A C 1
ATOM 743 O O . SER A 1 89 ? 23.926 -13.992 17.687 1.00 90.94 89 SER A O 1
ATOM 745 N N . ASN A 1 90 ? 24.789 -15.222 19.341 1.00 87.69 90 ASN A N 1
ATOM 746 C CA . ASN A 1 90 ? 23.674 -16.182 19.351 1.00 87.69 90 ASN A CA 1
ATOM 747 C C . ASN A 1 90 ? 22.321 -15.521 19.675 1.00 87.69 90 ASN A C 1
ATOM 749 O O . ASN A 1 90 ? 21.293 -15.937 19.146 1.00 87.69 90 ASN A O 1
ATOM 753 N N . GLN A 1 91 ? 22.324 -14.472 20.502 1.00 89.38 91 GLN A N 1
ATOM 754 C CA . GLN A 1 91 ? 21.125 -13.690 20.807 1.00 89.38 91 GLN A CA 1
ATOM 755 C C . GLN A 1 91 ? 20.617 -12.937 19.571 1.00 89.38 91 GLN A C 1
ATOM 757 O O . GLN A 1 91 ? 19.422 -12.935 19.289 1.00 89.38 91 GLN A O 1
ATOM 762 N N . GLU A 1 92 ? 21.522 -12.340 18.798 1.00 88.56 92 GLU A N 1
ATOM 763 C CA . GLU A 1 92 ? 21.178 -11.649 17.555 1.00 88.56 92 GLU A CA 1
ATOM 764 C C . GLU A 1 92 ? 20.673 -12.623 16.483 1.00 88.56 92 GLU A C 1
ATOM 766 O O . GLU A 1 92 ? 19.688 -12.331 15.807 1.00 88.56 92 GLU A O 1
ATOM 771 N N . LYS A 1 93 ? 21.260 -13.825 16.388 1.00 90.00 93 LYS A N 1
ATOM 772 C CA . LYS A 1 93 ? 20.760 -14.891 15.503 1.00 90.00 93 LYS A CA 1
ATOM 773 C C . LYS A 1 93 ? 19.321 -15.288 15.827 1.00 90.00 93 LYS A C 1
ATOM 775 O O . LYS A 1 93 ? 18.527 -15.438 14.904 1.00 90.00 93 LYS A O 1
ATOM 780 N N . ALA A 1 94 ? 18.977 -15.425 17.109 1.00 89.38 94 ALA A N 1
ATOM 781 C CA . ALA A 1 94 ? 17.615 -15.755 17.529 1.00 89.38 94 ALA A CA 1
ATOM 782 C C . ALA A 1 94 ? 16.614 -14.659 17.119 1.00 89.38 94 ALA A C 1
ATOM 784 O O . ALA A 1 94 ? 15.601 -14.958 16.494 1.00 89.38 94 ALA A O 1
ATOM 785 N N . LEU A 1 95 ? 16.950 -13.386 17.359 1.00 90.38 95 LEU A N 1
ATOM 786 C CA . LEU A 1 95 ? 16.110 -12.248 16.959 1.00 90.38 95 LEU A CA 1
ATOM 787 C C . LEU A 1 95 ? 15.909 -12.169 15.438 1.00 90.38 95 LEU A C 1
ATOM 789 O O . LEU A 1 95 ? 14.805 -11.899 14.963 1.00 90.38 95 LEU A O 1
ATOM 793 N N . ILE A 1 96 ? 16.968 -12.415 14.662 1.00 90.88 96 ILE A N 1
ATOM 794 C CA . ILE A 1 96 ? 16.885 -12.465 13.198 1.00 90.88 96 ILE A CA 1
ATOM 795 C C . ILE A 1 96 ? 15.994 -13.631 12.754 1.00 90.88 96 ILE A C 1
ATOM 797 O O . ILE A 1 96 ? 15.164 -13.450 11.864 1.00 90.88 96 ILE A O 1
ATOM 801 N N . GLN A 1 97 ? 16.131 -14.806 13.373 1.00 90.50 97 GLN A N 1
ATOM 802 C CA . GLN A 1 97 ? 15.330 -15.982 13.039 1.00 90.50 97 GLN A CA 1
ATOM 803 C C . GLN A 1 97 ? 13.838 -15.765 13.325 1.00 90.50 97 GLN A C 1
ATOM 805 O O . GLN A 1 97 ? 13.007 -16.094 12.478 1.00 90.50 97 GLN A O 1
ATOM 810 N N . ASP A 1 98 ? 13.494 -15.152 14.458 1.00 90.75 98 ASP A N 1
ATOM 811 C CA . ASP A 1 98 ? 12.109 -14.799 14.789 1.00 90.75 98 ASP A CA 1
ATOM 812 C C . ASP A 1 98 ? 11.523 -13.830 13.759 1.00 90.75 98 ASP A C 1
ATOM 814 O O . ASP A 1 98 ? 10.398 -14.014 13.283 1.00 90.75 98 ASP A O 1
ATOM 818 N N . LYS A 1 99 ? 12.317 -12.840 13.329 1.00 90.25 99 LYS A N 1
ATOM 819 C CA . LYS A 1 99 ? 11.887 -11.888 12.302 1.00 90.25 99 LYS A CA 1
ATOM 820 C C . LYS A 1 99 ? 11.702 -12.539 10.933 1.00 90.25 99 LYS A C 1
ATOM 822 O O . LYS A 1 99 ? 10.758 -12.204 10.217 1.00 90.25 99 LYS A O 1
ATOM 827 N N . ILE A 1 100 ? 12.572 -13.482 10.568 1.00 90.75 100 ILE A N 1
ATOM 828 C CA . ILE A 1 100 ? 12.408 -14.284 9.351 1.00 90.75 100 ILE A CA 1
ATOM 829 C C . ILE A 1 100 ? 11.094 -15.063 9.425 1.00 90.75 100 ILE A C 1
ATOM 831 O O . ILE A 1 100 ? 10.307 -14.981 8.485 1.00 90.75 100 ILE A O 1
ATOM 835 N N . ASN A 1 101 ? 10.826 -15.754 10.536 1.00 90.25 101 ASN A N 1
ATOM 836 C CA . ASN A 1 101 ? 9.616 -16.559 10.717 1.00 90.25 101 ASN A CA 1
ATOM 837 C C . ASN A 1 101 ? 8.331 -15.720 10.576 1.00 90.25 101 ASN A C 1
ATOM 839 O O . ASN A 1 101 ? 7.376 -16.169 9.943 1.00 90.25 101 ASN A O 1
ATOM 843 N N . GLU A 1 102 ? 8.322 -14.484 11.085 1.00 87.75 102 GLU A N 1
ATOM 844 C CA . GLU A 1 102 ? 7.199 -13.544 10.933 1.00 87.75 102 GLU A CA 1
ATOM 845 C C . GLU A 1 102 ? 6.923 -13.190 9.457 1.00 87.75 102 GLU A C 1
ATOM 847 O O . GLU A 1 102 ? 5.772 -13.091 9.025 1.00 87.75 102 GLU A O 1
ATOM 852 N N . LEU A 1 103 ? 7.978 -13.012 8.660 1.00 86.94 103 LEU A N 1
ATOM 853 C CA . LEU A 1 103 ? 7.888 -12.539 7.276 1.00 86.94 103 LEU A CA 1
ATOM 854 C C . LEU A 1 103 ? 7.806 -13.671 6.236 1.00 86.94 103 LEU A C 1
ATOM 856 O O . LEU A 1 103 ? 7.495 -13.411 5.070 1.00 86.94 103 LEU A O 1
ATOM 860 N N . TYR A 1 104 ? 8.054 -14.922 6.631 1.00 88.81 104 TYR A N 1
ATOM 861 C CA . TYR A 1 104 ? 8.256 -16.044 5.706 1.00 88.81 104 TYR A CA 1
ATOM 862 C C . TYR A 1 104 ? 6.989 -16.517 4.973 1.00 88.81 104 TYR A C 1
ATOM 864 O O . TYR A 1 104 ? 7.074 -17.258 3.995 1.00 88.81 104 TYR A O 1
ATOM 872 N N . LYS A 1 105 ? 5.805 -16.074 5.408 1.00 86.81 105 LYS A N 1
ATOM 873 C CA . LYS A 1 105 ? 4.494 -16.613 5.001 1.00 86.81 105 LYS A CA 1
ATOM 874 C C . LYS A 1 105 ? 4.285 -16.779 3.489 1.00 86.81 105 LYS A C 1
ATOM 876 O O . LYS A 1 105 ? 3.749 -17.794 3.064 1.00 86.81 105 LYS A O 1
ATOM 881 N N . PHE A 1 106 ? 4.721 -15.806 2.688 1.00 89.38 106 PHE A N 1
ATOM 882 C CA . PHE A 1 106 ? 4.608 -15.823 1.219 1.00 89.38 106 PHE A CA 1
ATOM 883 C C . PHE A 1 106 ? 5.977 -15.850 0.524 1.00 89.38 106 PHE A C 1
ATOM 885 O O . PHE A 1 106 ? 6.085 -15.512 -0.655 1.00 89.38 106 PHE A O 1
ATOM 892 N N . HIS A 1 107 ? 7.046 -16.204 1.249 1.00 89.00 107 HIS A N 1
ATOM 893 C CA . HIS A 1 107 ? 8.421 -16.092 0.752 1.00 89.00 107 HIS A CA 1
ATOM 894 C C . HIS A 1 107 ? 8.651 -16.932 -0.503 1.00 89.00 107 HIS A C 1
ATOM 896 O O . HIS A 1 107 ? 9.216 -16.423 -1.465 1.00 89.00 107 HIS A O 1
ATOM 902 N N . LYS A 1 108 ? 8.141 -18.170 -0.541 1.00 88.69 108 LYS A N 1
ATOM 903 C CA . LYS A 1 108 ? 8.278 -19.072 -1.695 1.00 88.69 108 LYS A CA 1
ATOM 904 C C . LYS A 1 108 ? 7.678 -18.479 -2.974 1.00 88.69 108 LYS A C 1
ATOM 906 O O . LYS A 1 108 ? 8.360 -18.416 -3.995 1.00 88.69 108 LYS A O 1
ATOM 911 N N . ASP A 1 109 ? 6.438 -18.004 -2.906 1.00 88.00 109 ASP A N 1
ATOM 912 C CA . ASP A 1 109 ? 5.739 -17.432 -4.062 1.00 88.00 109 ASP A CA 1
ATOM 913 C C . ASP A 1 109 ? 6.378 -16.105 -4.491 1.00 88.00 109 ASP A C 1
ATOM 915 O O . ASP A 1 109 ? 6.555 -15.837 -5.680 1.00 88.00 109 ASP A O 1
ATOM 919 N N . CYS A 1 110 ? 6.813 -15.300 -3.515 1.00 90.50 110 CYS A N 1
ATOM 920 C CA . CYS A 1 110 ? 7.573 -14.077 -3.759 1.00 90.50 110 CYS A CA 1
ATOM 921 C C . CYS A 1 110 ? 8.950 -14.357 -4.373 1.00 90.50 110 CYS A C 1
ATOM 923 O O . CYS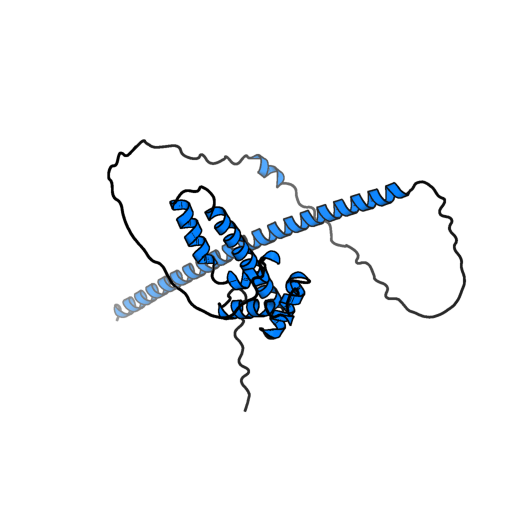 A 1 110 ? 9.415 -13.570 -5.190 1.00 90.50 110 CYS A O 1
ATOM 925 N N . LYS A 1 111 ? 9.604 -15.469 -4.026 1.00 89.75 111 LYS A N 1
ATOM 926 C CA . LYS A 1 111 ? 10.892 -15.869 -4.603 1.00 89.75 111 LYS A CA 1
ATOM 927 C C . LYS A 1 111 ? 10.754 -16.206 -6.081 1.00 89.75 111 LYS A C 1
ATOM 929 O O . LYS A 1 111 ? 11.626 -15.839 -6.858 1.00 89.75 111 LYS A O 1
ATOM 934 N N . GLN A 1 112 ? 9.670 -16.864 -6.479 1.00 86.12 112 GLN A N 1
ATOM 935 C CA . GLN A 1 112 ? 9.401 -17.133 -7.892 1.00 86.12 112 GLN A CA 1
ATOM 936 C C . GLN A 1 112 ? 9.136 -15.839 -8.674 1.00 86.12 112 GLN A C 1
ATOM 938 O O . GLN A 1 112 ? 9.630 -15.680 -9.789 1.00 86.12 112 GLN A O 1
ATOM 943 N N . LEU A 1 113 ? 8.417 -14.897 -8.061 1.00 88.12 113 LEU A N 1
ATOM 944 C CA . LEU A 1 113 ? 7.990 -13.661 -8.711 1.00 88.12 113 LEU A CA 1
ATOM 945 C C . LEU A 1 113 ? 9.061 -12.554 -8.747 1.00 88.12 113 LEU A C 1
ATOM 947 O O . LEU A 1 113 ? 9.180 -11.828 -9.733 1.00 88.12 113 LEU A O 1
ATOM 951 N N . PHE A 1 114 ? 9.823 -12.394 -7.664 1.00 89.12 114 PHE A N 1
ATOM 952 C CA . PHE A 1 114 ? 10.800 -11.313 -7.463 1.00 89.12 114 PHE A CA 1
ATOM 953 C C . PHE A 1 114 ? 12.253 -11.800 -7.414 1.00 89.12 114 PHE A C 1
ATOM 955 O O . PHE A 1 114 ? 13.176 -10.981 -7.371 1.00 89.12 114 PHE A O 1
ATOM 962 N N . GLY A 1 115 ? 12.477 -13.115 -7.365 1.00 82.31 115 GLY A N 1
ATOM 963 C CA .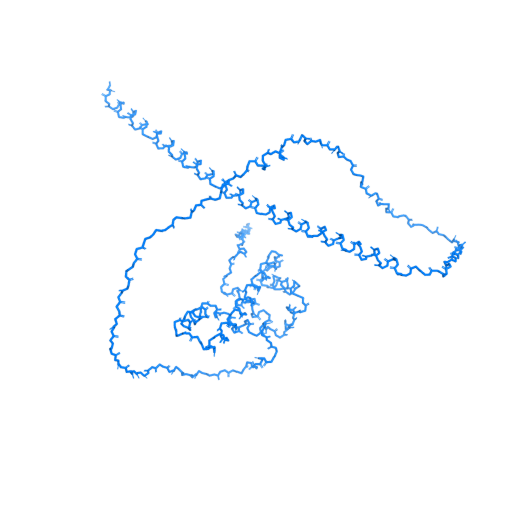 GLY A 1 115 ? 13.810 -13.699 -7.315 1.00 82.31 115 GLY A CA 1
ATOM 964 C C . GLY A 1 115 ? 14.597 -13.464 -8.600 1.00 82.31 115 GLY A C 1
ATOM 965 O O . GLY A 1 115 ? 14.052 -13.209 -9.675 1.00 82.31 115 GLY A O 1
ATOM 966 N N . LYS A 1 116 ? 15.924 -13.554 -8.489 1.00 73.56 116 LYS A N 1
ATOM 967 C CA . LYS A 1 116 ? 16.796 -13.504 -9.663 1.00 73.56 116 LYS A CA 1
ATOM 968 C C . LYS A 1 116 ? 16.608 -14.784 -10.494 1.00 73.56 116 LYS A C 1
ATOM 970 O O . LYS A 1 116 ? 16.458 -15.859 -9.910 1.00 73.56 116 LYS A O 1
ATOM 975 N N . PRO A 1 117 ? 16.657 -14.701 -11.835 1.00 58.91 117 PRO A N 1
ATOM 976 C CA . PRO A 1 117 ? 16.433 -15.848 -12.716 1.00 58.91 117 PRO A CA 1
ATOM 977 C C . PRO A 1 117 ? 17.402 -17.024 -12.489 1.00 58.91 117 PRO A C 1
ATOM 979 O O . PRO A 1 117 ? 17.011 -18.155 -12.755 1.00 58.91 117 PRO A O 1
ATOM 982 N N . ASP A 1 118 ? 18.577 -16.802 -11.889 1.00 46.59 118 ASP A N 1
ATOM 983 C CA . ASP A 1 118 ? 19.522 -17.869 -11.500 1.00 46.59 118 ASP A CA 1
ATOM 984 C C . ASP A 1 118 ? 19.031 -18.779 -10.357 1.00 46.59 118 ASP A C 1
ATOM 986 O O . ASP A 1 118 ? 19.698 -19.736 -9.984 1.00 46.59 118 ASP A O 1
ATOM 990 N N . SER A 1 119 ? 17.870 -18.490 -9.760 1.00 45.22 119 SER A N 1
ATOM 991 C CA . SER A 1 119 ? 17.287 -19.274 -8.659 1.00 45.22 119 SER A CA 1
ATOM 992 C C . SER A 1 119 ? 16.082 -20.121 -9.071 1.00 45.22 119 SER A C 1
ATOM 994 O O . SER A 1 119 ? 15.423 -20.684 -8.191 1.00 45.22 119 SER A O 1
ATOM 996 N N . ARG A 1 120 ? 15.749 -20.196 -10.370 1.00 45.22 120 ARG A N 1
ATOM 997 C CA . ARG A 1 120 ? 14.671 -21.065 -10.861 1.00 45.22 120 ARG A CA 1
ATOM 998 C C . ARG A 1 120 ? 15.097 -22.523 -10.741 1.00 45.22 120 ARG A C 1
ATOM 1000 O O . ARG A 1 120 ? 15.610 -23.113 -11.683 1.00 45.22 120 ARG A O 1
ATOM 1007 N N . ILE A 1 121 ? 14.841 -23.116 -9.585 1.00 40.22 121 ILE A N 1
ATOM 1008 C CA . ILE A 1 121 ? 14.646 -24.559 -9.514 1.00 40.22 121 ILE A CA 1
ATOM 1009 C C . ILE A 1 121 ? 13.263 -24.794 -10.136 1.00 40.22 121 ILE A C 1
ATOM 1011 O O . ILE A 1 121 ? 12.283 -24.261 -9.604 1.00 40.22 121 ILE A O 1
ATOM 1015 N N . PRO A 1 122 ? 13.148 -25.511 -11.268 1.00 35.88 122 PRO A N 1
ATOM 1016 C CA . PRO A 1 122 ? 11.848 -25.920 -11.773 1.00 35.88 122 PRO A CA 1
ATOM 1017 C C . PRO A 1 122 ? 11.131 -26.686 -10.665 1.00 35.88 122 PRO A C 1
ATOM 1019 O O . PRO A 1 122 ? 11.740 -27.505 -9.980 1.00 35.88 122 PRO A O 1
ATOM 1022 N N . SER A 1 123 ? 9.848 -26.401 -10.468 1.00 37.06 123 SER A N 1
ATOM 1023 C CA . SER A 1 123 ? 9.008 -27.128 -9.521 1.00 37.06 123 SER A CA 1
ATOM 1024 C C . SER A 1 123 ? 8.964 -28.608 -9.915 1.00 37.06 123 SER A C 1
ATOM 1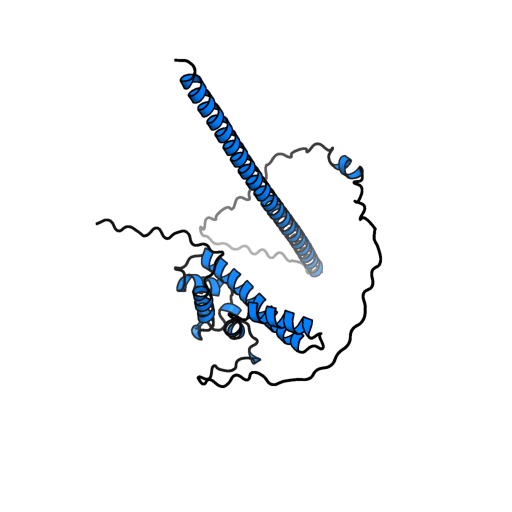026 O O . SER A 1 123 ? 8.184 -28.990 -10.783 1.00 37.06 123 SER A O 1
ATOM 1028 N N . VAL A 1 124 ? 9.806 -29.437 -9.292 1.00 34.53 124 VAL A N 1
ATOM 1029 C CA . VAL A 1 124 ? 9.711 -30.896 -9.374 1.00 34.53 124 VAL A CA 1
ATOM 1030 C C . VAL A 1 124 ? 8.856 -31.370 -8.207 1.00 34.53 124 VAL A C 1
ATOM 1032 O O . VAL A 1 124 ? 9.075 -31.021 -7.046 1.00 34.53 124 VAL A O 1
ATOM 1035 N N . GLN A 1 125 ? 7.823 -32.112 -8.577 1.00 37.88 125 GLN A N 1
ATOM 1036 C CA . GLN A 1 125 ? 6.804 -32.700 -7.728 1.00 37.88 125 GLN A CA 1
ATOM 1037 C C . GLN A 1 125 ? 7.396 -33.570 -6.600 1.00 37.88 125 GLN A C 1
ATOM 1039 O O . GLN A 1 125 ? 8.364 -34.294 -6.800 1.00 37.88 125 GLN A O 1
ATOM 1044 N N . THR A 1 126 ? 6.703 -33.545 -5.454 1.00 36.00 126 THR A N 1
ATOM 1045 C CA . THR A 1 126 ? 6.528 -34.649 -4.482 1.00 36.00 126 THR A CA 1
ATOM 1046 C C . THR A 1 126 ? 7.766 -35.356 -3.912 1.00 36.00 126 THR A C 1
ATOM 1048 O O . THR A 1 126 ? 8.331 -36.237 -4.551 1.00 36.00 126 THR A O 1
ATOM 1051 N N . SER A 1 127 ? 8.048 -35.134 -2.620 1.00 30.09 127 SER A N 1
ATOM 1052 C CA . SER A 1 127 ? 7.874 -36.133 -1.534 1.00 30.09 127 SER A CA 1
ATOM 1053 C C . SER A 1 127 ? 8.387 -35.591 -0.181 1.00 30.09 127 SER A C 1
ATOM 1055 O O . SER A 1 127 ? 9.284 -34.747 -0.174 1.00 30.09 127 SER A O 1
ATOM 1057 N N . PRO A 1 128 ? 7.819 -36.021 0.965 1.00 52.66 128 PRO A N 1
ATOM 1058 C CA . PRO A 1 128 ? 8.137 -35.484 2.286 1.00 52.66 128 PRO A CA 1
ATOM 1059 C C . PRO A 1 128 ? 9.331 -36.226 2.892 1.00 52.66 128 PRO A C 1
ATOM 1061 O O . PRO A 1 128 ? 9.394 -37.450 2.815 1.00 52.66 128 PRO A O 1
ATOM 1064 N N . SER A 1 129 ? 10.263 -35.525 3.540 1.00 32.44 129 SER A N 1
ATOM 1065 C CA . SER A 1 129 ? 11.248 -36.216 4.372 1.00 32.44 129 SER A CA 1
ATOM 1066 C C . SER A 1 129 ? 11.811 -35.330 5.482 1.00 32.44 129 SER A C 1
ATOM 1068 O O . SER A 1 129 ? 12.602 -34.425 5.244 1.00 32.44 129 SER A O 1
ATOM 1070 N N . VAL A 1 130 ? 11.356 -35.668 6.691 1.00 34.12 130 VAL A N 1
ATOM 1071 C CA . VAL A 1 130 ? 12.156 -35.839 7.912 1.00 34.12 130 VAL A CA 1
ATOM 1072 C C . VAL A 1 130 ? 12.672 -34.573 8.609 1.00 34.12 130 VAL A C 1
ATOM 1074 O O . VAL A 1 130 ? 13.684 -33.969 8.271 1.00 34.12 130 VAL A O 1
ATOM 1077 N N . ILE A 1 131 ? 11.964 -34.270 9.698 1.00 46.44 131 ILE A N 1
ATOM 1078 C CA . ILE A 1 131 ? 12.432 -33.569 10.897 1.00 46.44 131 ILE A CA 1
ATOM 1079 C C . ILE A 1 131 ? 13.705 -34.246 11.431 1.00 46.44 131 ILE A C 1
ATOM 1081 O O . ILE A 1 131 ? 13.724 -35.471 11.551 1.00 46.44 131 ILE A O 1
ATOM 1085 N N . PRO A 1 132 ? 14.682 -33.473 11.925 1.00 36.53 132 PRO A N 1
ATOM 1086 C CA . PRO A 1 132 ? 15.405 -33.893 13.119 1.00 36.53 132 PRO A CA 1
ATOM 1087 C C . PRO A 1 132 ? 15.291 -32.834 14.221 1.00 36.53 132 PRO A C 1
ATOM 1089 O O . PRO A 1 132 ? 15.726 -31.694 14.086 1.00 36.53 132 PRO A O 1
ATOM 1092 N N . SER A 1 133 ? 14.709 -33.239 15.343 1.00 31.67 133 SER A N 1
ATOM 1093 C CA . SER A 1 133 ? 14.979 -32.680 16.672 1.00 31.67 133 SER A CA 1
ATOM 1094 C C . SER A 1 133 ? 15.750 -33.756 17.473 1.00 31.67 133 SER A C 1
ATOM 1096 O O . SER A 1 133 ? 15.959 -34.855 16.960 1.00 31.67 133 SER A O 1
ATOM 1098 N N . PRO A 1 134 ? 16.129 -33.524 18.737 1.00 61.19 134 PRO A N 1
ATOM 1099 C CA . PRO A 1 134 ? 17.328 -32.796 19.164 1.00 61.19 134 PRO A CA 1
ATOM 1100 C C . PRO A 1 134 ? 18.195 -33.660 20.111 1.00 61.19 134 PRO A C 1
ATOM 1102 O O . PRO A 1 134 ? 17.643 -34.437 20.882 1.00 61.19 134 PRO A O 1
ATOM 1105 N N . ILE A 1 135 ? 19.532 -33.530 20.139 1.00 30.73 135 ILE A N 1
ATOM 1106 C CA . ILE A 1 135 ? 20.360 -34.265 21.128 1.00 30.73 135 ILE A CA 1
ATOM 1107 C C . ILE A 1 135 ? 21.518 -33.407 21.690 1.00 30.73 135 ILE A C 1
ATOM 1109 O O . ILE A 1 135 ? 22.538 -33.205 21.045 1.00 30.73 135 ILE A O 1
ATOM 1113 N N . HIS A 1 136 ? 21.272 -32.931 22.919 1.00 37.06 136 HIS A N 1
ATOM 1114 C CA . HIS A 1 136 ? 22.058 -33.005 24.169 1.00 37.06 136 HIS A CA 1
ATOM 1115 C C . HIS A 1 136 ? 23.446 -32.353 24.418 1.00 37.06 136 HIS A C 1
ATOM 1117 O O . HIS A 1 136 ? 24.443 -32.655 23.777 1.00 37.06 136 HIS A O 1
ATOM 1123 N N . ASN A 1 137 ? 23.450 -31.645 25.569 1.00 30.58 137 ASN A N 1
ATOM 1124 C CA . ASN A 1 137 ? 24.399 -31.595 26.706 1.00 30.58 137 ASN A CA 1
ATOM 1125 C C . ASN A 1 137 ? 25.840 -31.074 26.516 1.00 30.58 137 ASN A C 1
ATOM 1127 O O . ASN A 1 137 ? 26.656 -31.736 25.893 1.00 30.58 137 ASN A O 1
ATOM 1131 N N . ASN A 1 138 ? 26.231 -30.038 27.284 1.00 30.64 138 ASN A N 1
ATOM 1132 C CA . ASN A 1 138 ? 26.862 -30.240 28.604 1.00 30.64 138 ASN A CA 1
ATOM 1133 C C . ASN A 1 138 ? 26.997 -28.947 29.444 1.00 30.64 138 ASN A C 1
ATOM 1135 O O . ASN A 1 138 ? 27.056 -27.835 28.931 1.00 30.64 138 ASN A O 1
ATOM 1139 N N . THR A 1 139 ? 27.034 -29.165 30.755 1.00 37.19 139 THR A N 1
ATOM 1140 C CA . THR A 1 139 ? 26.987 -28.255 31.907 1.00 37.19 139 THR A CA 1
ATOM 1141 C C . THR A 1 139 ? 28.350 -27.634 32.246 1.00 37.19 139 THR A C 1
ATOM 1143 O O . THR A 1 139 ? 29.352 -28.340 32.165 1.00 37.19 139 THR A O 1
ATOM 1146 N N . SER A 1 140 ? 28.396 -26.384 32.744 1.00 29.67 140 SER A N 1
ATOM 1147 C CA . SER A 1 140 ? 29.202 -25.979 33.925 1.00 29.67 140 SER A CA 1
ATOM 1148 C C . SER A 1 140 ? 29.044 -24.503 34.324 1.00 29.67 140 SER A C 1
ATOM 1150 O O . SER A 1 140 ? 28.721 -23.636 33.520 1.00 29.67 140 SER A O 1
ATOM 1152 N N . GLN A 1 141 ? 29.224 -24.293 35.626 1.00 34.12 141 GLN A N 1
ATOM 1153 C CA . GLN A 1 141 ? 28.857 -23.175 36.498 1.00 34.12 141 GLN A CA 1
ATOM 1154 C C . GLN A 1 141 ? 29.938 -22.077 36.582 1.00 34.12 141 GLN A C 1
ATOM 1156 O O . GLN A 1 141 ? 31.114 -22.420 36.603 1.00 34.12 141 GLN A O 1
ATOM 1161 N N . HIS A 1 142 ? 29.545 -20.798 36.725 1.00 34.94 142 HIS A N 1
ATOM 1162 C CA . HIS A 1 142 ? 29.829 -19.875 37.861 1.00 34.94 142 HIS A CA 1
ATOM 1163 C C . HIS A 1 142 ? 29.568 -18.384 37.489 1.00 34.94 142 HIS A C 1
ATOM 1165 O O . HIS A 1 142 ? 29.847 -17.997 36.355 1.00 34.94 142 HIS A O 1
ATOM 1171 N N . PRO A 1 143 ? 29.070 -17.529 38.418 1.00 56.09 143 PRO A N 1
ATOM 1172 C CA . PRO A 1 143 ? 28.881 -16.075 38.239 1.00 56.09 143 PRO A CA 1
ATOM 1173 C C . PRO A 1 143 ? 30.054 -15.252 38.826 1.00 56.09 143 PRO A C 1
ATOM 1175 O O . PRO A 1 143 ? 30.803 -15.793 39.646 1.00 56.09 143 PRO A O 1
ATOM 1178 N N . PRO A 1 144 ? 30.255 -13.972 38.426 1.00 44.62 144 PRO A N 1
ATOM 1179 C CA . PRO A 1 144 ? 29.995 -12.818 39.335 1.00 44.62 144 PRO A CA 1
ATOM 1180 C C . PRO A 1 144 ? 29.710 -11.466 38.583 1.00 44.62 144 PRO A C 1
ATOM 1182 O O . PRO A 1 144 ? 29.568 -11.487 37.364 1.00 44.62 144 PRO A O 1
ATOM 1185 N N . PRO A 1 145 ? 29.741 -10.265 39.217 1.00 47.03 145 PRO A N 1
ATOM 1186 C CA . PRO A 1 145 ? 28.818 -9.657 40.197 1.00 47.03 145 PRO A CA 1
ATOM 1187 C C . PRO A 1 145 ? 28.217 -8.300 39.684 1.00 47.03 145 PRO A C 1
ATOM 1189 O O . PRO A 1 145 ? 28.496 -7.906 38.550 1.00 47.03 145 PRO A O 1
ATOM 1192 N N . PRO A 1 146 ? 27.391 -7.554 40.463 1.00 46.38 146 PRO A N 1
ATOM 1193 C CA . PRO A 1 146 ? 26.727 -6.336 39.987 1.00 46.38 146 PRO A CA 1
ATOM 1194 C C . PRO A 1 146 ? 27.563 -5.072 40.243 1.00 46.38 146 PRO A C 1
ATOM 1196 O O . PRO A 1 146 ? 28.192 -4.938 41.292 1.00 46.38 146 PRO A O 1
ATOM 1199 N N . LEU A 1 147 ? 27.500 -4.104 39.324 1.00 39.59 147 LEU A N 1
ATOM 1200 C CA . LEU A 1 147 ? 27.941 -2.731 39.579 1.00 39.59 147 LEU A CA 1
ATOM 1201 C C . LEU A 1 147 ? 26.730 -1.800 39.660 1.00 39.59 147 LEU A C 1
ATOM 1203 O O . LEU A 1 147 ? 26.013 -1.575 38.688 1.00 39.59 147 LEU A O 1
ATOM 1207 N N . ILE A 1 148 ? 26.537 -1.269 40.862 1.00 41.78 148 ILE A N 1
ATOM 1208 C CA . ILE A 1 148 ? 25.733 -0.095 41.183 1.00 41.78 148 ILE A CA 1
ATOM 1209 C C . ILE A 1 148 ? 26.677 1.105 41.079 1.00 41.78 148 ILE A C 1
ATOM 1211 O O . ILE A 1 148 ? 27.689 1.086 41.766 1.00 41.78 148 ILE A O 1
ATOM 1215 N N . TYR A 1 149 ? 26.351 2.144 40.301 1.00 32.81 149 TYR A N 1
ATOM 1216 C CA . TYR A 1 149 ? 26.756 3.525 40.609 1.00 32.81 149 TYR A CA 1
ATOM 1217 C C . TYR A 1 149 ? 25.787 4.559 39.992 1.00 32.81 149 TYR A C 1
ATOM 1219 O O . TYR A 1 149 ? 25.553 4.612 38.790 1.00 32.81 149 TYR A O 1
ATOM 1227 N N . HIS A 1 150 ? 25.203 5.316 40.917 1.00 33.12 150 HIS A N 1
ATOM 1228 C CA . HIS A 1 150 ? 24.560 6.634 40.947 1.00 33.12 150 HIS A CA 1
ATOM 1229 C C . HIS A 1 150 ? 24.430 7.536 39.694 1.00 33.12 150 HIS A C 1
ATOM 1231 O O . HIS A 1 150 ? 25.405 7.973 39.102 1.00 33.12 150 HIS A O 1
ATOM 1237 N N . ALA A 1 151 ? 23.167 7.911 39.447 1.00 33.25 151 ALA A N 1
ATOM 1238 C CA . ALA A 1 151 ? 22.574 9.260 39.470 1.00 33.25 151 ALA A CA 1
ATOM 1239 C C . ALA A 1 151 ? 23.158 10.447 38.662 1.00 33.25 151 ALA A C 1
ATOM 1241 O O . ALA A 1 151 ? 24.250 10.933 38.920 1.00 33.25 151 ALA A O 1
ATOM 1242 N N . SER A 1 152 ? 22.213 11.052 37.923 1.00 39.62 152 SER A N 1
ATOM 1243 C CA . SER A 1 152 ? 22.003 12.492 37.694 1.00 39.62 152 SER A CA 1
ATOM 1244 C C . SER A 1 152 ? 22.770 13.167 36.553 1.00 39.62 152 SER A C 1
ATOM 1246 O O . SER A 1 152 ? 23.909 13.563 36.725 1.00 39.62 152 SER A O 1
ATOM 1248 N N . ASP A 1 153 ? 22.067 13.423 35.441 1.00 38.25 153 ASP A N 1
ATOM 1249 C CA . ASP A 1 153 ? 22.059 14.747 34.800 1.00 38.25 153 ASP A CA 1
ATOM 1250 C C . ASP A 1 153 ? 20.842 14.913 33.868 1.00 38.25 153 ASP A C 1
ATOM 1252 O O . ASP A 1 153 ? 20.525 14.058 33.039 1.00 38.25 153 ASP A O 1
ATOM 1256 N N . GLN A 1 154 ? 20.109 16.014 34.059 1.00 46.44 154 GLN A N 1
ATOM 1257 C CA . GLN A 1 154 ? 18.930 16.410 33.281 1.00 46.44 154 GLN A CA 1
ATOM 1258 C C . GLN A 1 154 ? 19.309 16.924 31.881 1.00 46.44 154 GLN A C 1
ATOM 1260 O O . GLN A 1 154 ? 20.282 17.668 31.753 1.00 46.44 154 GLN A O 1
ATOM 1265 N N . PRO A 1 155 ? 18.481 16.708 30.841 1.00 42.09 155 PRO A N 1
ATOM 1266 C CA . PRO A 1 155 ? 18.583 17.487 29.616 1.00 42.09 155 PRO A CA 1
ATOM 1267 C C . PRO A 1 155 ? 17.847 18.833 29.758 1.00 42.09 155 PRO A C 1
ATOM 1269 O O . PRO A 1 155 ? 16.633 18.902 29.951 1.00 42.09 155 PRO A O 1
ATOM 1272 N N . LYS A 1 156 ? 18.618 19.917 29.642 1.00 41.56 156 LYS A N 1
ATOM 1273 C CA . LYS A 1 156 ? 18.182 21.320 29.600 1.00 41.56 156 LYS A CA 1
ATOM 1274 C C . LYS A 1 156 ? 17.551 21.625 28.229 1.00 41.56 156 LYS A C 1
ATOM 1276 O O . LYS A 1 156 ? 18.149 21.334 27.196 1.00 41.56 156 LYS A O 1
ATOM 1281 N N . LEU A 1 157 ? 16.347 22.201 28.221 1.00 46.94 157 LEU A N 1
ATOM 1282 C CA . LEU A 1 157 ? 15.612 22.625 27.017 1.00 46.94 157 LEU A CA 1
ATOM 1283 C C . LEU A 1 157 ? 16.353 23.749 26.255 1.00 46.94 157 LEU A C 1
ATOM 1285 O O . LEU A 1 157 ? 16.918 24.633 26.905 1.00 46.94 157 LEU A O 1
ATOM 1289 N N . PRO A 1 158 ? 16.315 23.789 24.907 1.00 53.84 158 PRO A N 1
ATOM 1290 C CA . PRO A 1 158 ? 16.845 24.914 24.145 1.00 53.84 158 PRO A CA 1
ATOM 1291 C C . PRO A 1 158 ? 15.907 26.130 24.223 1.00 53.84 158 PRO A C 1
ATOM 1293 O O . PRO A 1 158 ? 14.718 26.062 23.914 1.00 53.84 158 PRO A O 1
ATOM 1296 N N . HIS A 1 159 ? 16.484 27.246 24.659 1.00 44.91 159 HIS A N 1
ATOM 1297 C CA . HIS A 1 159 ? 15.887 28.571 24.801 1.00 44.91 159 HIS A CA 1
ATOM 1298 C C . HIS A 1 159 ? 15.424 29.123 23.437 1.00 44.91 159 HIS A C 1
ATOM 1300 O O . HIS A 1 159 ? 16.202 29.177 22.487 1.00 44.91 159 HIS A O 1
ATOM 1306 N N . LEU A 1 160 ? 14.158 29.539 23.342 1.00 42.25 160 LEU A N 1
ATOM 1307 C CA . LEU A 1 160 ? 13.589 30.229 22.178 1.00 42.25 160 LEU A CA 1
ATOM 1308 C C . LEU A 1 160 ? 14.163 31.647 22.090 1.00 42.25 160 LEU A C 1
ATOM 1310 O O . LEU A 1 160 ? 13.953 32.456 22.995 1.00 42.25 160 LEU A O 1
ATOM 1314 N N . ASP A 1 161 ? 14.887 31.940 21.013 1.00 48.88 161 ASP A N 1
ATOM 1315 C CA . ASP A 1 161 ? 15.460 33.264 20.781 1.00 48.88 161 ASP A CA 1
ATOM 1316 C C . ASP A 1 161 ? 14.459 34.214 20.104 1.00 48.88 161 ASP A C 1
ATOM 1318 O O . ASP A 1 161 ? 13.652 33.817 19.256 1.00 48.88 161 ASP A O 1
ATOM 1322 N N . LYS A 1 162 ? 14.495 35.483 20.516 1.00 50.38 162 LYS A N 1
ATOM 1323 C CA . LYS A 1 162 ? 13.466 36.512 20.271 1.00 50.38 162 LYS A CA 1
ATOM 1324 C C . LYS A 1 162 ? 13.472 37.079 18.845 1.00 50.38 162 LYS A C 1
ATOM 1326 O O . LYS A 1 162 ? 12.643 37.930 18.521 1.00 50.38 162 LYS A O 1
ATOM 1331 N N . ASP A 1 163 ? 14.337 36.571 17.974 1.00 54.56 163 ASP A N 1
ATOM 1332 C CA . ASP A 1 163 ? 14.549 37.126 16.638 1.00 54.56 163 ASP A CA 1
ATOM 1333 C C . ASP A 1 163 ? 13.573 36.608 15.569 1.00 54.56 163 ASP A C 1
ATOM 1335 O O . ASP A 1 163 ? 13.356 37.289 14.569 1.00 54.56 163 ASP A O 1
ATOM 1339 N N . ARG A 1 164 ? 12.863 35.489 15.793 1.00 53.81 164 ARG A N 1
ATOM 1340 C CA . ARG A 1 164 ? 11.841 35.006 14.830 1.00 53.81 164 ARG A CA 1
ATOM 1341 C C . ARG A 1 164 ? 10.503 35.753 14.891 1.00 53.81 164 ARG A C 1
ATOM 1343 O O . ARG A 1 164 ? 9.676 35.590 14.001 1.00 53.81 164 ARG A O 1
ATOM 1350 N N . LEU A 1 165 ? 10.276 36.584 15.911 1.00 48.84 165 LEU A N 1
ATOM 1351 C CA . LEU A 1 165 ? 9.032 37.356 16.057 1.00 48.84 165 LEU A CA 1
ATOM 1352 C C . LEU A 1 165 ? 9.009 38.639 15.212 1.00 48.84 165 LEU A C 1
ATOM 1354 O O . LEU A 1 165 ? 7.938 39.209 15.013 1.00 48.84 165 LEU A O 1
ATOM 1358 N N . ARG A 1 166 ? 10.157 39.092 14.687 1.00 53.19 166 ARG A N 1
ATOM 1359 C CA . ARG A 1 166 ? 10.231 40.337 13.904 1.00 53.19 166 ARG A CA 1
ATOM 1360 C C . ARG A 1 166 ? 9.940 40.146 12.411 1.00 53.19 166 ARG A C 1
ATOM 1362 O O . ARG A 1 166 ? 9.571 41.112 11.757 1.00 53.19 166 ARG A O 1
ATOM 1369 N N . GLU A 1 167 ? 10.018 38.921 11.888 1.00 51.81 167 GLU A N 1
ATOM 1370 C CA . GLU A 1 167 ? 9.715 38.621 10.474 1.00 51.81 167 GLU A CA 1
ATOM 1371 C C . GLU A 1 167 ? 8.206 38.530 10.166 1.00 51.81 167 GLU A C 1
ATOM 1373 O O . GLU A 1 167 ? 7.817 38.398 9.009 1.00 51.81 167 GLU A O 1
ATOM 1378 N N . LEU A 1 168 ? 7.338 38.641 11.179 1.00 50.34 168 LEU A N 1
ATOM 1379 C CA . LEU A 1 168 ? 5.880 38.534 11.028 1.00 50.34 168 LEU A CA 1
ATOM 1380 C C . LEU A 1 168 ? 5.145 39.888 10.946 1.00 50.34 168 LEU A C 1
ATOM 1382 O O . LEU A 1 168 ? 3.917 39.906 10.933 1.00 50.34 168 LEU A O 1
ATOM 1386 N N . SER A 1 169 ? 5.850 41.025 10.893 1.00 47.75 169 SER A N 1
ATOM 1387 C CA . SER A 1 169 ? 5.235 42.364 10.994 1.00 47.75 169 SER A CA 1
ATOM 1388 C C . SER A 1 169 ? 5.083 43.133 9.673 1.00 47.75 169 SER A C 1
ATOM 1390 O O . SER A 1 169 ? 4.841 44.341 9.693 1.00 47.75 169 SER A O 1
ATOM 1392 N N . HIS A 1 170 ? 5.168 42.474 8.514 1.00 47.16 170 HIS A N 1
ATOM 1393 C CA . HIS A 1 170 ? 4.922 43.140 7.229 1.00 47.16 170 HIS A CA 1
ATOM 1394 C C . HIS A 1 170 ? 3.514 42.837 6.686 1.00 47.16 170 HIS A C 1
ATOM 1396 O O . HIS A 1 170 ? 3.171 41.669 6.500 1.00 47.16 170 HIS A O 1
ATOM 1402 N N . PRO A 1 171 ? 2.678 43.864 6.428 1.00 47.28 171 PRO A N 1
ATOM 1403 C CA . PRO A 1 171 ? 1.325 43.667 5.925 1.00 47.28 171 PRO A CA 1
ATOM 1404 C C . PRO A 1 171 ? 1.343 43.136 4.485 1.00 47.28 171 PRO A C 1
ATOM 1406 O O . PRO A 1 171 ? 1.957 43.710 3.585 1.00 47.28 171 PRO A O 1
ATOM 1409 N N . ILE A 1 172 ? 0.636 42.026 4.282 1.00 44.59 172 ILE A N 1
ATOM 1410 C CA . ILE A 1 172 ? 0.448 41.356 2.994 1.00 44.59 172 ILE A CA 1
ATOM 1411 C C . ILE A 1 172 ? -0.362 42.279 2.076 1.00 44.59 172 ILE A C 1
ATOM 1413 O O . ILE A 1 172 ? -1.558 42.478 2.274 1.00 44.59 172 ILE A O 1
ATOM 1417 N N . SER A 1 173 ? 0.286 42.830 1.051 1.00 44.72 173 SER A N 1
ATOM 1418 C CA . SER A 1 173 ? -0.407 43.440 -0.085 1.00 44.72 173 SER A CA 1
ATOM 1419 C C . SER A 1 173 ? -0.818 42.329 -1.051 1.00 44.72 173 SER A C 1
ATOM 1421 O O . SER A 1 173 ? 0.037 41.653 -1.618 1.00 44.72 173 SER A O 1
ATOM 1423 N N . LEU A 1 174 ? -2.123 42.113 -1.218 1.00 52.25 174 LEU A N 1
ATOM 1424 C CA . LEU A 1 174 ? -2.680 41.195 -2.215 1.00 52.25 174 LEU A CA 1
ATOM 1425 C C . LEU A 1 174 ? -2.558 41.815 -3.619 1.00 52.25 174 LEU A C 1
ATOM 1427 O O . LEU A 1 174 ? -3.127 42.887 -3.835 1.00 52.25 174 LEU A O 1
ATOM 1431 N N . PRO A 1 175 ? -1.917 41.170 -4.610 1.00 42.72 175 PRO A N 1
ATOM 1432 C CA . PRO A 1 175 ? -2.150 41.525 -5.998 1.00 42.72 175 PRO A CA 1
ATOM 1433 C C . PRO A 1 175 ? -3.412 40.825 -6.522 1.00 42.72 175 PRO A C 1
ATOM 1435 O O . PRO A 1 175 ? -3.595 39.613 -6.401 1.00 42.72 175 PRO A O 1
ATOM 1438 N N . SER A 1 176 ? -4.277 41.651 -7.108 1.00 37.12 176 SER A N 1
ATOM 1439 C CA . SER A 1 176 ? -5.479 41.309 -7.863 1.00 37.12 176 SER A CA 1
ATOM 1440 C C . SER A 1 176 ? -5.223 40.225 -8.918 1.00 37.12 176 SER A C 1
ATOM 1442 O O . SER A 1 176 ? -4.283 40.296 -9.709 1.00 37.12 176 SER A O 1
ATOM 1444 N N . SER A 1 177 ? -6.099 39.223 -8.923 1.00 47.84 177 SER A N 1
ATOM 1445 C CA . SER A 1 177 ? -6.138 38.111 -9.868 1.00 47.84 177 SER A CA 1
ATOM 1446 C C . SER A 1 177 ? -6.587 38.568 -11.259 1.00 47.84 177 SER A C 1
ATOM 1448 O O . SER A 1 177 ? -7.734 38.965 -11.438 1.00 47.84 177 SER A O 1
ATOM 1450 N N . SER A 1 178 ? -5.726 38.420 -12.268 1.00 48.28 178 SER A N 1
ATOM 1451 C CA . SER A 1 178 ? -6.144 38.208 -13.664 1.00 48.28 178 SER A CA 1
ATOM 1452 C C . SER A 1 178 ? -4.988 37.638 -14.492 1.00 48.28 178 SER A C 1
ATOM 1454 O O . SER A 1 178 ? -4.195 38.359 -15.086 1.00 48.28 178 SER A O 1
ATOM 1456 N N . TRP A 1 179 ? -4.883 36.309 -14.532 1.00 46.38 179 TRP A N 1
ATOM 1457 C CA . TRP A 1 179 ? -4.056 35.618 -15.525 1.00 46.38 179 TRP A CA 1
ATOM 1458 C C . TRP A 1 179 ? -4.935 35.279 -16.737 1.00 46.38 179 TRP A C 1
ATOM 1460 O O . TRP A 1 179 ? -5.964 34.623 -16.555 1.00 46.38 179 TRP A O 1
ATOM 1470 N N . PRO A 1 180 ? -4.593 35.708 -17.966 1.00 47.69 180 PRO A N 1
ATOM 1471 C CA . PRO A 1 180 ? -5.366 35.347 -19.145 1.00 47.69 180 PRO A CA 1
ATOM 1472 C C . PRO A 1 180 ? -5.070 33.892 -19.529 1.00 47.69 180 PRO A C 1
ATOM 1474 O O . PRO A 1 180 ? -3.915 33.478 -19.625 1.00 47.69 180 PRO A O 1
ATOM 1477 N N . LEU A 1 181 ? -6.124 33.110 -19.765 1.00 48.22 181 LEU A N 1
ATOM 1478 C CA . LEU A 1 181 ? -6.014 31.774 -20.350 1.00 48.22 181 LEU A CA 1
ATOM 1479 C C . LEU A 1 181 ? -5.666 31.883 -21.849 1.00 48.22 181 LEU A C 1
ATOM 1481 O O . LEU A 1 181 ? -6.224 32.742 -22.539 1.00 48.22 181 LEU A O 1
ATOM 1485 N N . PRO A 1 182 ? -4.803 31.009 -22.395 1.00 43.75 182 PRO A N 1
ATOM 1486 C CA . PRO A 1 182 ? -4.537 30.972 -23.827 1.00 43.75 182 PRO A CA 1
ATOM 1487 C C . PRO A 1 182 ? -5.773 30.464 -24.587 1.00 43.75 182 PRO A C 1
ATOM 1489 O O . PRO A 1 182 ? -6.230 29.338 -24.383 1.00 43.75 182 PRO A O 1
ATOM 1492 N N . ARG A 1 183 ? -6.315 31.295 -25.488 1.00 44.94 183 ARG A N 1
ATOM 1493 C CA . ARG A 1 183 ? -7.326 30.883 -26.474 1.00 44.94 183 ARG A CA 1
ATOM 1494 C C . ARG A 1 183 ? -6.694 29.891 -27.452 1.00 44.94 183 ARG A C 1
ATOM 1496 O O . ARG A 1 183 ? -5.865 30.272 -28.274 1.00 44.94 183 ARG A O 1
ATOM 1503 N N . LEU A 1 184 ? -7.123 28.636 -27.393 1.00 42.12 184 LEU A N 1
ATOM 1504 C CA . LEU A 1 184 ? -6.920 27.676 -28.472 1.00 42.12 184 LEU A CA 1
ATOM 1505 C C . LEU A 1 184 ? -7.956 27.968 -29.565 1.00 42.12 184 LEU A C 1
ATOM 1507 O O . LEU A 1 184 ? -9.136 27.666 -29.397 1.00 42.12 184 LEU A O 1
ATOM 1511 N N . SER A 1 185 ? -7.527 28.576 -30.672 1.00 37.56 185 SER A N 1
ATOM 1512 C CA . SER A 1 185 ? -8.321 28.579 -31.903 1.00 37.56 185 SER A CA 1
ATOM 1513 C C . SER A 1 185 ? -8.264 27.181 -32.515 1.00 37.56 185 SER A C 1
ATOM 1515 O O . SER A 1 185 ? -7.234 26.760 -33.035 1.00 37.56 185 SER A O 1
ATOM 1517 N N . ILE A 1 186 ? -9.378 26.461 -32.414 1.00 40.81 186 ILE A N 1
ATOM 1518 C CA . ILE A 1 186 ? -9.668 25.257 -33.195 1.00 40.81 186 ILE A CA 1
ATOM 1519 C C . ILE A 1 186 ? -9.825 25.676 -34.663 1.00 40.81 186 ILE A C 1
ATOM 1521 O O . ILE A 1 186 ? -10.497 26.662 -34.961 1.00 40.81 186 ILE A O 1
ATOM 1525 N N . GLY A 1 187 ? -9.124 24.972 -35.552 1.00 37.28 187 GLY A N 1
ATOM 1526 C CA . GLY A 1 187 ? -8.999 25.310 -36.967 1.00 37.28 187 GLY A CA 1
ATOM 1527 C C . GLY A 1 187 ? -10.279 25.116 -37.780 1.00 37.28 187 GLY A C 1
ATOM 1528 O O . GLY A 1 187 ? -11.136 24.308 -37.431 1.00 37.28 187 GLY A O 1
ATOM 1529 N N . SER A 1 188 ? -10.346 25.829 -38.905 1.00 30.31 188 SER A N 1
ATOM 1530 C CA . SER A 1 188 ? -11.236 25.516 -40.022 1.00 30.31 188 SER A CA 1
ATOM 1531 C C . SER A 1 188 ? -10.364 25.069 -41.190 1.00 30.31 188 SER A C 1
ATOM 1533 O O . SER A 1 188 ? -9.507 25.821 -41.651 1.00 30.31 188 SER A O 1
ATOM 1535 N N . ILE A 1 189 ? -10.546 23.818 -41.601 1.00 47.59 189 ILE A N 1
ATOM 1536 C CA . ILE A 1 189 ? -10.052 23.265 -42.862 1.00 47.59 189 ILE A CA 1
ATOM 1537 C C . ILE A 1 189 ? -10.985 23.786 -43.945 1.00 47.59 189 ILE A C 1
ATOM 1539 O O . ILE A 1 189 ? -12.150 23.417 -43.907 1.00 47.59 189 ILE A O 1
ATOM 1543 N N . GLU A 1 190 ? -10.472 24.584 -44.881 1.00 33.81 190 GLU A N 1
ATOM 1544 C CA . GLU A 1 190 ? -10.951 24.632 -46.266 1.00 33.81 190 GLU A CA 1
ATOM 1545 C C . GLU A 1 190 ? -9.769 24.914 -47.209 1.00 33.81 190 GLU A C 1
ATOM 1547 O O . GLU A 1 190 ? -8.791 25.571 -46.842 1.00 33.81 190 GLU A O 1
ATOM 1552 N N . ASP A 1 191 ? -9.869 24.317 -48.392 1.00 36.94 191 ASP A N 1
ATOM 1553 C CA . ASP A 1 191 ? -8.928 24.246 -49.506 1.00 36.94 191 ASP A CA 1
ATOM 1554 C C . ASP A 1 191 ? -8.254 25.562 -49.936 1.00 36.94 191 ASP A C 1
ATOM 1556 O O . ASP A 1 191 ? -8.845 26.639 -49.889 1.00 36.94 191 ASP A O 1
ATOM 1560 N N . ASN A 1 192 ? -7.040 25.438 -50.492 1.00 31.81 192 ASN A N 1
ATOM 1561 C CA . ASN A 1 192 ? -6.703 25.775 -51.890 1.00 31.81 192 ASN A CA 1
ATOM 1562 C C . ASN A 1 192 ? -5.207 26.128 -52.044 1.00 31.81 192 ASN A C 1
ATOM 1564 O O . ASN A 1 192 ? -4.553 26.675 -51.156 1.00 31.81 192 ASN A O 1
ATOM 1568 N N . GLU A 1 193 ? -4.672 25.779 -53.209 1.00 41.91 193 GLU A N 1
ATOM 1569 C CA . GLU A 1 193 ? -3.333 26.042 -53.707 1.00 41.91 193 GLU A CA 1
ATOM 1570 C C . GLU A 1 193 ? -2.796 27.454 -53.426 1.00 41.91 193 GLU A C 1
ATOM 1572 O O . GLU A 1 193 ? -3.474 28.456 -53.636 1.00 41.91 193 GLU A O 1
ATOM 1577 N N . THR A 1 194 ? -1.507 27.559 -53.089 1.00 37.06 194 THR A N 1
ATOM 1578 C CA . THR A 1 194 ? -0.473 28.119 -53.987 1.00 37.06 194 THR A CA 1
ATOM 1579 C C . THR A 1 194 ? 0.848 28.347 -53.242 1.00 37.06 194 THR A C 1
ATOM 1581 O O . THR A 1 194 ? 0.958 29.103 -52.283 1.00 37.06 194 THR A O 1
ATOM 1584 N N . ARG A 1 195 ? 1.903 27.706 -53.755 1.00 44.00 195 ARG A N 1
ATOM 1585 C CA . ARG A 1 195 ? 3.242 28.276 -53.983 1.00 44.00 195 ARG A CA 1
ATOM 1586 C C . ARG A 1 195 ? 3.581 29.564 -53.209 1.00 44.00 195 ARG A C 1
ATOM 1588 O O . ARG A 1 195 ? 3.351 30.640 -53.740 1.00 44.00 195 ARG A O 1
ATOM 1595 N N . LYS A 1 196 ? 4.357 29.469 -52.122 1.00 39.06 196 LYS A N 1
ATOM 1596 C CA . LYS A 1 196 ? 5.490 30.389 -51.868 1.00 39.06 196 LYS A CA 1
ATOM 1597 C C . LYS A 1 196 ? 6.608 29.683 -51.102 1.00 39.06 196 LYS A C 1
ATOM 1599 O O . LYS A 1 196 ? 6.527 29.455 -49.901 1.00 39.06 196 LYS A O 1
ATOM 1604 N N . ARG A 1 197 ? 7.693 29.403 -51.835 1.00 48.59 197 ARG A N 1
ATOM 1605 C CA . ARG A 1 197 ? 9.042 29.256 -51.282 1.00 48.59 197 ARG A CA 1
ATOM 1606 C C . ARG A 1 197 ? 9.320 30.457 -50.374 1.00 48.59 197 ARG A C 1
ATOM 1608 O O . ARG A 1 197 ? 9.256 31.595 -50.835 1.00 48.59 197 ARG A O 1
ATOM 1615 N N . ARG A 1 198 ? 9.690 30.196 -49.126 1.00 42.81 198 ARG A N 1
ATOM 1616 C CA . ARG A 1 198 ? 10.588 31.066 -48.370 1.00 42.81 198 ARG A CA 1
ATOM 1617 C C . ARG A 1 198 ? 11.790 30.228 -47.971 1.00 42.81 198 ARG A C 1
ATOM 1619 O O . ARG A 1 198 ? 11.807 29.578 -46.937 1.00 42.81 198 ARG A O 1
ATOM 1626 N N . THR A 1 199 ? 12.767 30.231 -48.867 1.00 49.62 199 THR A N 1
ATOM 1627 C CA . THR A 1 199 ? 14.175 30.164 -48.498 1.00 49.62 199 THR A CA 1
ATOM 1628 C C . THR A 1 199 ? 14.440 31.370 -47.599 1.00 49.62 199 THR A C 1
ATOM 1630 O O . THR A 1 199 ? 14.401 32.507 -48.065 1.00 49.62 199 THR A O 1
ATOM 1633 N N . SER A 1 200 ? 14.621 31.146 -46.303 1.00 41.81 200 SER A N 1
ATOM 1634 C CA . SER A 1 200 ? 15.425 32.055 -45.495 1.00 41.81 200 SER A CA 1
ATOM 1635 C C . SER A 1 200 ? 16.686 31.295 -45.145 1.00 41.81 200 SER A C 1
ATOM 1637 O O . SER A 1 200 ? 16.658 30.382 -44.319 1.00 41.81 200 SER A O 1
ATOM 1639 N N . ASP A 1 201 ? 17.749 31.650 -45.856 1.00 45.75 201 ASP A N 1
ATOM 1640 C CA . ASP A 1 201 ? 19.122 31.310 -45.539 1.00 45.75 201 ASP A CA 1
ATOM 1641 C C . ASP A 1 201 ? 19.374 31.554 -44.049 1.00 45.75 201 ASP A C 1
ATOM 1643 O O . ASP A 1 201 ? 19.406 32.693 -43.582 1.00 45.75 201 ASP A O 1
ATOM 1647 N N . CYS A 1 202 ? 19.538 30.479 -43.283 1.00 37.75 202 CYS A N 1
ATOM 1648 C CA . CYS A 1 202 ? 20.238 30.567 -42.014 1.00 37.75 202 CYS A CA 1
ATOM 1649 C C . CYS A 1 202 ? 21.713 30.383 -42.334 1.00 37.75 202 CYS A C 1
ATOM 1651 O O . CYS A 1 202 ? 22.188 29.265 -42.517 1.00 37.75 202 CYS A O 1
ATOM 1653 N N . SER A 1 203 ? 22.403 31.516 -42.438 1.00 40.91 203 SER A N 1
ATOM 1654 C CA . SER A 1 203 ? 23.853 31.599 -42.432 1.00 40.91 203 SER A CA 1
ATOM 1655 C C . SER A 1 203 ? 24.427 30.694 -41.342 1.00 40.91 203 SER A C 1
ATOM 1657 O O . SER A 1 203 ? 24.023 30.764 -40.177 1.00 40.91 203 SER A O 1
ATOM 1659 N N . GLU A 1 204 ? 25.385 29.859 -41.726 1.00 53.31 204 GLU A N 1
ATOM 1660 C CA . GLU A 1 204 ? 26.274 29.177 -40.799 1.00 53.31 204 GLU A CA 1
ATOM 1661 C C . GLU A 1 204 ? 26.973 30.226 -39.928 1.00 53.31 204 GLU A C 1
ATOM 1663 O O . GLU A 1 204 ? 27.869 30.940 -40.372 1.00 53.31 204 GLU A O 1
ATOM 1668 N N . SER A 1 205 ? 26.570 30.336 -38.663 1.00 45.00 205 SER A N 1
ATOM 1669 C CA . SER A 1 205 ? 27.476 30.808 -37.621 1.00 45.00 205 SER A CA 1
ATOM 1670 C C . SER A 1 205 ? 27.157 30.104 -36.303 1.00 45.00 205 SER A C 1
ATOM 1672 O O . SER A 1 205 ? 26.068 30.223 -35.751 1.00 45.00 205 SER A O 1
ATOM 1674 N N . SER A 1 206 ? 28.103 29.273 -35.867 1.00 52.53 206 SER A N 1
ATOM 1675 C CA . SER A 1 206 ? 28.494 28.945 -34.487 1.00 52.53 206 SER A CA 1
ATOM 1676 C C . SER A 1 206 ? 27.452 29.049 -33.350 1.00 52.53 206 SER A C 1
ATOM 1678 O O . SER A 1 206 ? 27.775 29.532 -32.269 1.00 52.53 206 SER A O 1
ATOM 1680 N N . GLY A 1 207 ? 26.214 28.581 -33.546 1.00 49.78 207 GLY A N 1
ATOM 1681 C CA . GLY A 1 207 ? 25.112 28.736 -32.577 1.00 49.78 207 GLY A CA 1
ATOM 1682 C C . GLY A 1 207 ? 24.716 27.478 -31.795 1.00 49.78 207 GLY A C 1
ATOM 1683 O O . GLY A 1 207 ? 23.835 27.541 -30.938 1.00 49.78 207 GLY A O 1
ATOM 1684 N N . HIS A 1 208 ? 25.341 26.328 -32.063 1.00 52.47 208 HIS A N 1
ATOM 1685 C CA . HIS A 1 208 ? 24.884 25.040 -31.520 1.00 52.47 208 HIS A CA 1
ATOM 1686 C C . HIS A 1 208 ? 25.115 24.884 -30.002 1.00 52.47 208 HIS A C 1
ATOM 1688 O O . HIS A 1 208 ? 24.389 24.162 -29.329 1.00 52.47 208 HIS A O 1
ATOM 1694 N N . SER A 1 209 ? 26.077 25.606 -29.414 1.00 57.25 209 SER A N 1
ATOM 1695 C CA . SER A 1 209 ? 26.360 25.528 -27.970 1.00 57.25 209 SER A CA 1
ATOM 1696 C C . SER A 1 209 ? 25.364 26.313 -27.104 1.00 57.25 209 SER A C 1
ATOM 1698 O O . SER A 1 209 ? 25.093 25.936 -25.960 1.00 57.25 209 SER A O 1
ATOM 1700 N N . HIS A 1 210 ? 24.790 27.397 -27.638 1.00 55.53 210 HIS A N 1
ATOM 1701 C CA . HIS A 1 210 ? 23.932 28.306 -26.875 1.00 55.53 210 HIS A CA 1
ATOM 1702 C C . HIS A 1 210 ? 22.496 27.779 -26.734 1.00 55.53 210 HIS A C 1
ATOM 1704 O O . HIS A 1 210 ? 21.877 27.964 -25.682 1.00 55.53 210 HIS A O 1
ATOM 1710 N N . CYS A 1 211 ? 21.980 27.065 -27.745 1.00 60.75 211 CYS A N 1
ATOM 1711 C CA . CYS A 1 211 ? 20.672 26.408 -27.659 1.00 60.75 211 CYS A CA 1
ATOM 1712 C C . CYS A 1 211 ? 20.680 25.254 -26.645 1.00 60.75 211 CYS A C 1
ATOM 1714 O O . CYS A 1 211 ? 19.757 25.142 -25.838 1.00 60.75 211 CYS A O 1
ATOM 1716 N N . ASP A 1 212 ? 21.759 24.469 -26.596 1.00 71.94 212 ASP A N 1
ATOM 1717 C CA . ASP A 1 212 ? 21.922 23.386 -25.622 1.00 71.94 212 ASP A CA 1
ATOM 1718 C C . ASP A 1 212 ? 22.066 23.899 -24.184 1.00 71.94 212 ASP A C 1
ATOM 1720 O O . ASP A 1 212 ? 21.560 23.280 -23.243 1.00 71.94 212 ASP A O 1
ATOM 1724 N N . SER A 1 213 ? 22.724 25.047 -23.997 1.00 76.75 213 SER A N 1
ATOM 1725 C CA . SER A 1 213 ? 22.838 25.703 -22.690 1.00 76.75 213 SER A CA 1
ATOM 1726 C C . SER A 1 213 ? 21.474 26.171 -22.169 1.00 76.75 213 SER A C 1
ATOM 1728 O O . SER A 1 213 ? 21.090 25.841 -21.046 1.00 76.75 213 SER A O 1
ATOM 1730 N N . ASN A 1 214 ? 20.677 26.833 -23.013 1.00 85.75 214 ASN A N 1
ATOM 1731 C CA . ASN A 1 214 ? 19.335 27.293 -22.644 1.00 85.75 214 ASN A CA 1
ATOM 1732 C C . ASN A 1 214 ? 18.393 26.127 -22.304 1.00 85.75 214 ASN A C 1
ATOM 1734 O O . ASN A 1 214 ? 17.638 26.199 -21.334 1.00 85.75 214 ASN A O 1
ATOM 1738 N N . VAL A 1 215 ? 18.483 25.011 -23.036 1.00 86.88 215 VAL A N 1
ATOM 1739 C CA . VAL A 1 215 ? 17.723 23.789 -22.727 1.00 86.88 215 VAL A CA 1
ATOM 1740 C C . VAL A 1 215 ? 18.146 23.195 -21.379 1.00 86.88 215 VAL A C 1
ATOM 1742 O O . VAL A 1 215 ? 17.292 22.756 -20.605 1.00 86.88 215 VAL A O 1
ATOM 1745 N N . LYS A 1 216 ? 19.444 23.191 -21.051 1.00 89.56 216 LYS A N 1
ATOM 1746 C CA . LYS A 1 216 ? 19.940 22.733 -19.740 1.00 89.56 216 LYS A CA 1
ATOM 1747 C C . LYS A 1 216 ? 19.451 23.629 -18.600 1.00 89.56 216 LYS A C 1
ATOM 1749 O O . LYS A 1 216 ? 19.005 23.097 -17.584 1.00 89.56 216 LYS A O 1
ATOM 1754 N N . ILE A 1 217 ? 19.462 24.950 -18.786 1.00 91.00 217 ILE A N 1
ATOM 1755 C CA . ILE A 1 217 ? 18.953 25.925 -17.807 1.00 91.00 217 ILE A CA 1
ATOM 1756 C C . ILE A 1 217 ? 17.450 25.722 -17.581 1.00 91.00 217 ILE A C 1
ATOM 1758 O O . ILE A 1 217 ? 17.020 25.574 -16.437 1.00 91.00 217 ILE A O 1
ATOM 1762 N N . ALA A 1 218 ? 16.661 25.604 -18.651 1.00 92.19 218 ALA A N 1
ATOM 1763 C CA . ALA A 1 218 ? 15.223 25.355 -18.551 1.00 92.19 218 ALA A CA 1
ATOM 1764 C C . ALA A 1 218 ? 14.915 24.020 -17.849 1.00 92.19 218 ALA A C 1
ATOM 1766 O O . ALA A 1 218 ? 14.040 23.946 -16.986 1.00 92.19 218 ALA A O 1
ATOM 1767 N N . ARG A 1 219 ? 15.673 22.956 -18.149 1.00 91.38 219 ARG A N 1
ATOM 1768 C CA . ARG A 1 219 ? 15.540 21.661 -17.457 1.00 91.38 219 ARG A CA 1
ATOM 1769 C C . ARG A 1 219 ? 15.895 21.758 -15.977 1.00 91.38 219 ARG A C 1
ATOM 1771 O O . ARG A 1 219 ? 15.242 21.110 -15.162 1.00 91.38 219 ARG A O 1
ATOM 1778 N N . TYR A 1 220 ? 16.917 22.532 -15.625 1.00 95.88 220 TYR A N 1
ATOM 1779 C CA . TYR A 1 220 ? 17.289 22.757 -14.232 1.00 95.88 220 TYR A CA 1
ATOM 1780 C C . TYR A 1 220 ? 16.189 23.512 -13.474 1.00 95.88 220 TYR A C 1
ATOM 1782 O O . TYR A 1 220 ? 15.757 23.051 -12.420 1.00 95.88 220 TYR A O 1
ATOM 1790 N N . GLN A 1 221 ? 15.656 24.590 -14.052 1.00 96.44 221 GLN A N 1
ATOM 1791 C CA . GLN A 1 221 ? 14.537 25.347 -13.479 1.00 96.44 221 GLN A CA 1
ATOM 1792 C C . GLN A 1 221 ? 13.281 24.478 -13.318 1.00 96.44 221 GLN A C 1
ATOM 1794 O O . GLN A 1 221 ? 12.655 24.484 -12.260 1.00 96.44 221 GLN A O 1
ATOM 1799 N N . ALA A 1 222 ? 12.957 23.649 -14.314 1.00 94.50 222 ALA A N 1
ATOM 1800 C CA . ALA A 1 222 ? 11.843 22.706 -14.226 1.00 94.50 222 ALA A CA 1
ATOM 1801 C C . ALA A 1 222 ? 12.041 21.673 -13.102 1.00 94.50 222 ALA A C 1
ATOM 1803 O O . ALA A 1 222 ? 11.100 21.344 -12.378 1.00 94.50 222 ALA A O 1
ATOM 1804 N N . ARG A 1 223 ? 13.273 21.176 -12.909 1.00 95.88 223 ARG A N 1
ATOM 1805 C CA . ARG A 1 223 ? 13.599 20.288 -11.782 1.00 95.88 223 ARG A CA 1
ATOM 1806 C C . ARG A 1 223 ? 13.454 21.011 -10.448 1.00 95.88 223 ARG A C 1
ATOM 1808 O O . ARG A 1 223 ? 12.844 20.449 -9.545 1.00 95.88 223 ARG A O 1
ATOM 1815 N N . GLN A 1 224 ? 13.952 22.238 -10.330 1.00 97.00 224 GLN A N 1
ATOM 1816 C CA . GLN A 1 224 ? 13.826 23.045 -9.115 1.00 97.00 224 GLN A CA 1
ATOM 1817 C C . GLN A 1 224 ? 12.353 23.287 -8.752 1.00 97.00 224 GLN A C 1
ATOM 1819 O O . GLN A 1 224 ? 11.961 23.054 -7.610 1.00 97.00 224 GLN A O 1
ATOM 1824 N N . ALA A 1 225 ? 11.520 23.644 -9.733 1.00 93.56 225 ALA A N 1
ATOM 1825 C CA . ALA A 1 225 ? 10.078 23.789 -9.549 1.00 93.56 225 ALA A CA 1
ATOM 1826 C C . ALA A 1 225 ? 9.414 22.466 -9.125 1.00 93.56 225 ALA A C 1
ATOM 1828 O O . ALA A 1 225 ? 8.570 22.452 -8.232 1.00 93.56 225 ALA A O 1
ATOM 1829 N N . SER A 1 226 ? 9.834 21.335 -9.702 1.00 94.19 226 SER A N 1
ATOM 1830 C CA . SER A 1 226 ? 9.338 20.011 -9.305 1.00 94.19 226 SER A CA 1
ATOM 1831 C C . SER A 1 226 ? 9.704 19.652 -7.860 1.00 94.19 226 SER A C 1
ATOM 1833 O O . SER A 1 226 ? 8.871 19.103 -7.139 1.00 94.19 226 SER A O 1
ATOM 1835 N N . TYR A 1 227 ? 10.919 19.979 -7.410 1.00 96.50 227 TYR A N 1
ATOM 1836 C CA . TYR A 1 227 ? 11.316 19.797 -6.012 1.00 96.50 227 TYR A CA 1
ATOM 1837 C C . TYR A 1 227 ? 10.497 20.681 -5.072 1.00 96.50 227 TYR A C 1
ATOM 1839 O O . TYR A 1 227 ? 9.972 20.172 -4.084 1.00 96.50 227 TYR A O 1
ATOM 1847 N N . ALA A 1 228 ? 10.322 21.962 -5.407 1.00 96.56 228 ALA A N 1
ATOM 1848 C CA . ALA A 1 228 ? 9.501 22.880 -4.621 1.00 96.56 228 ALA A CA 1
ATOM 1849 C C . ALA A 1 228 ? 8.045 22.394 -4.511 1.00 96.56 228 ALA A C 1
ATOM 1851 O O . ALA A 1 228 ? 7.485 22.361 -3.419 1.00 96.56 228 ALA A O 1
ATOM 1852 N N . ALA A 1 229 ? 7.456 21.918 -5.613 1.00 95.31 229 ALA A N 1
ATOM 1853 C CA . ALA A 1 229 ? 6.106 21.357 -5.613 1.00 95.31 229 ALA A CA 1
ATOM 1854 C C . ALA A 1 229 ? 5.991 20.093 -4.742 1.00 95.31 229 ALA A C 1
ATOM 1856 O O . ALA A 1 229 ? 5.020 19.935 -4.002 1.00 95.31 229 ALA A O 1
ATOM 1857 N N . LYS A 1 230 ? 6.988 19.198 -4.786 1.00 96.25 230 LYS A N 1
ATOM 1858 C CA . LYS A 1 230 ? 7.016 18.003 -3.924 1.00 96.25 230 LYS A CA 1
ATOM 1859 C C . LYS A 1 230 ? 7.140 18.363 -2.446 1.00 96.25 230 LYS A C 1
ATOM 1861 O O . LYS A 1 230 ? 6.468 17.743 -1.625 1.00 96.25 230 LY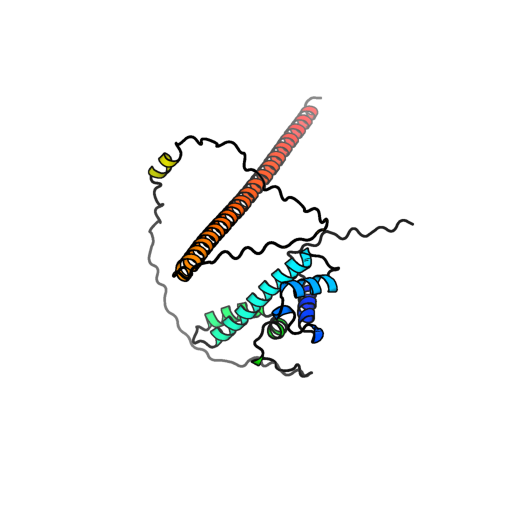S A O 1
ATOM 1866 N N . GLN A 1 231 ? 7.967 19.354 -2.121 1.00 96.31 231 GLN A N 1
ATOM 1867 C CA . GLN A 1 231 ? 8.121 19.850 -0.757 1.00 96.31 231 GLN A CA 1
ATOM 1868 C C . GLN A 1 231 ? 6.809 20.456 -0.241 1.00 96.31 231 GLN A C 1
ATOM 1870 O O . GLN A 1 231 ? 6.338 20.067 0.824 1.00 96.31 231 GLN A O 1
ATOM 1875 N N . ALA A 1 232 ? 6.167 21.317 -1.035 1.00 94.56 232 ALA A N 1
ATOM 1876 C CA . ALA A 1 232 ? 4.880 21.914 -0.686 1.00 94.56 232 ALA A CA 1
ATOM 1877 C C . ALA A 1 232 ? 3.786 20.853 -0.479 1.00 94.56 232 ALA A C 1
ATOM 1879 O O . ALA A 1 232 ? 3.014 20.929 0.473 1.00 94.56 232 ALA A O 1
ATOM 1880 N N . HIS A 1 233 ? 3.746 19.818 -1.325 1.00 93.88 233 HIS A N 1
ATOM 1881 C CA . HIS A 1 233 ? 2.807 18.709 -1.158 1.00 93.88 233 HIS A CA 1
ATOM 1882 C C . HIS A 1 233 ? 3.066 17.922 0.134 1.00 93.88 233 HIS A C 1
ATOM 1884 O O . HIS A 1 233 ? 2.128 17.559 0.840 1.00 93.88 233 HIS A O 1
ATOM 1890 N N . TYR A 1 234 ? 4.330 17.646 0.459 1.00 94.81 234 TYR A N 1
ATOM 1891 C CA . TYR A 1 234 ? 4.688 16.980 1.711 1.00 94.81 234 TYR A CA 1
ATOM 1892 C C . TYR A 1 234 ? 4.232 17.788 2.935 1.00 94.81 234 TYR A C 1
ATOM 1894 O O . TYR A 1 234 ? 3.619 17.234 3.848 1.00 94.81 234 TYR A O 1
ATOM 1902 N N . GLU A 1 235 ? 4.478 19.097 2.933 1.00 95.94 235 GLU A N 1
ATOM 1903 C CA . GLU A 1 235 ? 4.069 19.994 4.016 1.00 95.94 235 GLU A CA 1
ATOM 1904 C C . GLU A 1 235 ? 2.544 20.094 4.137 1.00 95.94 235 GLU A C 1
ATOM 1906 O O . GLU A 1 235 ? 2.021 20.022 5.250 1.00 95.94 235 GLU A O 1
ATOM 1911 N N . ALA A 1 236 ? 1.821 20.153 3.015 1.00 94.56 236 ALA A N 1
ATOM 1912 C CA . ALA A 1 236 ? 0.360 20.150 3.003 1.00 94.56 236 ALA A CA 1
ATOM 1913 C C . ALA A 1 236 ? -0.224 18.859 3.602 1.00 94.56 236 ALA A C 1
ATOM 1915 O O . ALA A 1 236 ? -1.095 18.922 4.468 1.00 94.56 236 ALA A O 1
ATOM 1916 N N . VAL A 1 237 ? 0.296 17.689 3.212 1.00 93.56 237 VAL A N 1
ATOM 1917 C CA . VAL A 1 237 ? -0.150 16.391 3.753 1.00 93.56 237 VAL A CA 1
ATOM 1918 C C . VAL A 1 237 ? 0.154 16.275 5.246 1.00 93.56 237 VAL A C 1
ATOM 1920 O O . VAL A 1 237 ? -0.667 15.769 6.014 1.00 93.56 237 VAL A O 1
ATOM 1923 N N . LYS A 1 238 ? 1.325 16.754 5.681 1.00 94.88 238 LYS A N 1
ATOM 1924 C CA . LYS A 1 238 ? 1.677 16.793 7.103 1.00 94.88 238 LYS A CA 1
ATOM 1925 C C . LYS A 1 238 ? 0.681 17.656 7.885 1.00 94.88 238 LYS A C 1
ATOM 1927 O O . LYS A 1 238 ? 0.139 17.187 8.885 1.00 94.88 238 LYS A O 1
ATOM 1932 N N . ALA A 1 239 ? 0.408 18.869 7.403 1.00 91.75 239 ALA A N 1
ATOM 1933 C CA . ALA A 1 239 ? -0.528 19.793 8.035 1.00 91.75 239 ALA A CA 1
ATOM 1934 C C . ALA A 1 239 ? -1.958 19.230 8.077 1.00 91.75 239 ALA A C 1
ATOM 1936 O O . ALA A 1 239 ? -2.641 19.354 9.092 1.00 91.75 239 ALA A O 1
ATOM 1937 N N . GLU A 1 240 ? -2.410 18.557 7.018 1.00 93.94 240 GLU A N 1
ATOM 1938 C CA . GLU A 1 240 ? -3.733 17.931 6.977 1.00 93.94 240 GLU A CA 1
ATOM 1939 C C . GLU A 1 240 ? -3.860 16.761 7.963 1.00 93.94 240 GLU A C 1
ATOM 1941 O O . GLU A 1 240 ? -4.872 16.645 8.657 1.00 93.94 240 GLU A O 1
ATOM 1946 N N . CYS A 1 241 ? -2.819 15.932 8.085 1.00 93.75 241 CYS A N 1
ATOM 1947 C CA . CYS A 1 241 ? -2.768 14.848 9.065 1.00 93.75 241 CYS A CA 1
ATOM 1948 C C . CYS A 1 241 ? -2.824 15.383 10.505 1.00 93.75 241 CYS A C 1
ATOM 1950 O O . CYS A 1 241 ? -3.574 14.865 11.335 1.00 93.75 241 CYS A O 1
ATOM 1952 N N . GLU A 1 242 ? -2.064 16.439 10.808 1.00 93.44 242 GLU A N 1
ATOM 1953 C CA . GLU A 1 242 ? -2.088 17.095 12.120 1.00 93.44 242 GLU A CA 1
ATOM 1954 C C . GLU A 1 242 ? -3.450 17.745 12.401 1.00 93.44 242 GLU A C 1
ATOM 1956 O O . GLU A 1 242 ? -4.021 17.532 13.472 1.00 93.44 242 GLU A O 1
ATOM 1961 N N . ARG A 1 243 ? -4.029 18.443 11.416 1.00 94.81 243 ARG A N 1
ATOM 1962 C CA . ARG A 1 243 ? -5.377 19.018 11.506 1.00 94.81 243 ARG A CA 1
ATOM 1963 C C . ARG A 1 243 ? -6.431 17.951 11.796 1.00 94.81 243 ARG A C 1
ATOM 1965 O O . ARG A 1 243 ? -7.231 18.133 12.707 1.00 94.81 243 ARG A O 1
ATOM 1972 N N . SER A 1 244 ? -6.407 16.835 11.069 1.00 94.88 244 SER A N 1
ATOM 1973 C CA . SER A 1 244 ? -7.374 15.743 11.239 1.00 94.88 244 SER A CA 1
ATOM 1974 C C . SER A 1 244 ? -7.304 15.121 12.638 1.00 94.88 244 SER A C 1
ATOM 1976 O O . SER A 1 244 ? -8.339 14.860 13.251 1.00 94.88 244 SER A O 1
ATOM 1978 N N . LYS A 1 245 ? -6.096 14.952 13.197 1.00 95.81 245 LYS A N 1
ATOM 1979 C CA . LYS A 1 245 ? -5.922 14.483 14.583 1.00 95.81 245 LYS A CA 1
ATOM 1980 C C . LYS A 1 245 ? -6.531 15.449 15.597 1.00 95.81 245 LYS A C 1
ATOM 1982 O O . LYS A 1 245 ? -7.207 15.004 16.522 1.00 95.81 245 LYS A O 1
ATOM 1987 N N . MET A 1 246 ? -6.296 16.751 15.428 1.00 95.56 246 MET A N 1
ATOM 1988 C CA . MET A 1 246 ? -6.861 17.770 16.316 1.00 95.56 246 MET A CA 1
ATOM 1989 C C . MET A 1 246 ? -8.386 17.825 16.212 1.00 95.56 246 MET A C 1
ATOM 1991 O O . MET A 1 246 ? -9.065 17.869 17.232 1.00 95.56 246 MET A O 1
ATOM 1995 N N . GLU A 1 247 ? -8.933 17.762 15.001 1.00 96.56 247 GLU A N 1
ATOM 1996 C CA . GLU A 1 247 ? -10.378 17.757 14.776 1.00 96.56 247 GLU A CA 1
ATOM 1997 C C . GLU A 1 247 ? -11.053 16.549 15.439 1.00 96.56 247 GLU A C 1
ATOM 1999 O O . GLU A 1 247 ? -12.058 16.707 16.132 1.00 96.56 247 GLU A O 1
ATOM 2004 N N . HIS A 1 248 ? -10.453 15.362 15.326 1.00 96.38 248 HIS A N 1
ATOM 2005 C CA . HIS A 1 248 ? -10.931 14.169 16.021 1.00 96.38 248 HIS A CA 1
ATOM 2006 C C . HIS A 1 248 ? -10.862 14.317 17.551 1.00 96.38 248 HIS A C 1
ATOM 2008 O O . HIS A 1 248 ? -11.810 13.964 18.250 1.00 96.38 248 HIS A O 1
ATOM 2014 N N . ALA A 1 249 ? -9.774 14.878 18.089 1.00 96.62 249 ALA A N 1
ATOM 2015 C CA . ALA A 1 249 ? -9.654 15.137 19.526 1.00 96.62 249 ALA A CA 1
ATOM 2016 C C . ALA A 1 249 ? -10.728 16.121 20.031 1.00 96.62 249 ALA A C 1
ATOM 2018 O O . ALA A 1 249 ? -11.315 15.902 21.088 1.00 96.62 249 ALA A 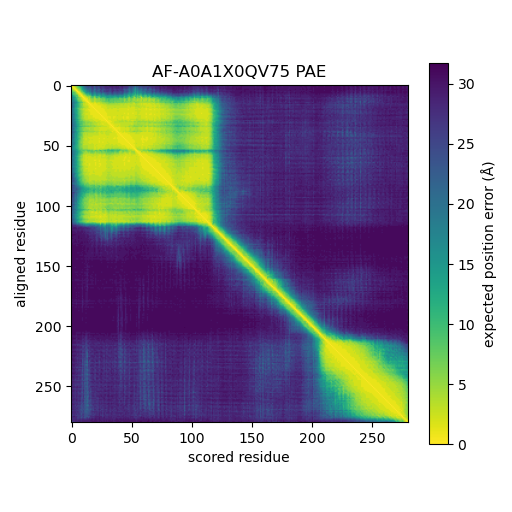O 1
ATOM 2019 N N . ILE A 1 250 ? -11.041 17.161 19.252 1.00 96.62 250 ILE A N 1
ATOM 2020 C CA . ILE A 1 250 ? -12.116 18.113 19.565 1.00 96.62 250 ILE A CA 1
ATOM 2021 C C . ILE A 1 250 ? -13.483 17.418 19.549 1.00 96.62 250 ILE A C 1
ATOM 2023 O O . ILE A 1 250 ? -14.307 17.676 20.423 1.00 96.62 250 ILE A O 1
ATOM 2027 N N . GLN A 1 251 ? -13.742 16.542 18.575 1.00 97.19 251 GLN A N 1
ATOM 2028 C CA . GLN A 1 251 ? -14.994 15.781 18.518 1.00 97.19 251 GLN A CA 1
ATOM 2029 C C . GLN A 1 251 ? -15.159 14.867 19.737 1.00 97.19 251 GLN A C 1
ATOM 2031 O O . GLN A 1 251 ? -16.240 14.832 20.322 1.00 97.19 251 GLN A O 1
ATOM 2036 N N . LEU A 1 252 ? -14.090 14.188 20.163 1.00 97.50 252 LEU A N 1
ATOM 2037 C CA . LEU A 1 252 ? -14.110 13.377 21.382 1.00 97.50 252 LEU A CA 1
ATOM 2038 C C . LEU A 1 252 ? -14.390 14.223 22.629 1.00 97.50 252 LEU A C 1
ATOM 2040 O O . LEU A 1 252 ? -15.265 13.866 23.412 1.00 97.50 252 LEU A O 1
ATOM 2044 N N . ALA A 1 253 ? -13.718 15.368 22.776 1.00 96.38 253 ALA A N 1
ATOM 2045 C CA . ALA A 1 253 ? -13.941 16.267 23.907 1.00 96.38 253 ALA A CA 1
ATOM 2046 C C . ALA A 1 253 ? -15.387 16.793 23.962 1.00 96.38 253 ALA A C 1
ATOM 2048 O O . ALA A 1 253 ? -15.962 16.907 25.041 1.00 96.38 253 ALA A O 1
ATOM 2049 N N . LYS A 1 254 ? -16.006 17.070 22.805 1.00 96.50 254 LYS A N 1
ATOM 2050 C CA . LYS A 1 254 ? -17.426 17.456 22.731 1.00 96.50 254 LYS A CA 1
ATOM 2051 C C . LYS A 1 254 ? -18.352 16.337 23.203 1.00 96.50 254 LYS A C 1
ATOM 2053 O O . LYS A 1 254 ? -19.247 16.598 23.994 1.00 96.50 254 LYS A O 1
ATOM 2058 N N . LEU A 1 255 ? -18.116 15.102 22.756 1.00 97.12 255 LEU A N 1
ATOM 2059 C CA . LEU A 1 255 ? -18.916 13.950 23.183 1.00 97.12 255 LEU A CA 1
ATOM 2060 C C . LEU A 1 255 ? -18.793 13.685 24.687 1.00 97.12 255 LEU A C 1
ATOM 2062 O O . LEU A 1 255 ? -19.774 13.308 25.326 1.00 97.12 255 LEU A O 1
ATOM 2066 N N . GLU A 1 256 ? -17.602 13.875 25.253 1.00 96.62 256 GLU A N 1
ATOM 2067 C CA . GLU A 1 256 ? -17.379 13.743 26.693 1.00 96.62 256 GLU A CA 1
ATOM 2068 C C . GLU A 1 256 ? -18.141 14.816 27.478 1.00 96.62 256 GLU A C 1
ATOM 2070 O O . GLU A 1 256 ? -18.869 14.485 28.414 1.00 96.62 256 GLU A O 1
ATOM 2075 N N . LEU A 1 257 ? -18.095 16.071 27.022 1.00 96.31 257 LEU A N 1
ATOM 2076 C CA . LEU A 1 257 ? -18.854 17.166 27.626 1.00 96.31 257 LEU A CA 1
ATOM 2077 C C . LEU A 1 257 ? -20.375 16.954 27.523 1.00 96.31 257 LEU A C 1
ATOM 2079 O O . LEU A 1 257 ? -21.095 17.168 28.497 1.00 96.31 257 LEU A O 1
ATOM 2083 N N . ASP A 1 258 ? -20.874 16.475 26.381 1.00 97.19 258 ASP A N 1
ATOM 2084 C CA . ASP A 1 258 ? -22.296 16.151 26.204 1.00 97.19 258 ASP A CA 1
ATOM 2085 C C . ASP A 1 258 ? -22.736 15.012 27.137 1.00 97.19 258 ASP A C 1
ATOM 2087 O O . ASP A 1 258 ? -23.830 15.041 27.710 1.00 97.19 258 ASP A O 1
ATOM 2091 N N . LYS A 1 259 ? -21.873 14.009 27.334 1.00 97.25 259 LYS A N 1
ATOM 2092 C CA . LYS A 1 259 ? -22.117 12.904 28.266 1.00 97.25 259 LYS A CA 1
ATOM 2093 C C . LYS A 1 259 ? -22.183 13.394 29.713 1.00 97.25 259 LYS A C 1
ATOM 2095 O O . LYS A 1 259 ? -23.079 12.972 30.446 1.00 97.25 259 LYS A O 1
ATOM 2100 N N . GLU A 1 260 ? -21.275 14.276 30.122 1.00 96.31 260 GLU A N 1
ATOM 2101 C CA . GLU A 1 260 ? -21.303 14.904 31.448 1.00 96.31 260 GLU A CA 1
ATOM 2102 C C . GLU A 1 260 ? -22.566 15.752 31.639 1.00 96.31 260 GLU A C 1
ATOM 2104 O O . GLU A 1 260 ? -23.254 15.612 32.651 1.00 96.31 260 GLU A O 1
ATOM 2109 N N . ALA A 1 261 ? -22.948 16.551 30.640 1.00 96.81 261 ALA A N 1
ATOM 2110 C CA . ALA A 1 261 ? -24.169 17.354 30.684 1.00 96.81 261 ALA A CA 1
ATOM 2111 C C . ALA A 1 261 ? -25.435 16.489 30.834 1.00 96.81 261 ALA A C 1
ATOM 2113 O O . ALA A 1 261 ? -26.342 16.828 31.598 1.00 96.81 261 ALA A O 1
ATOM 2114 N N . LEU A 1 262 ? -25.500 15.345 30.143 1.00 96.88 262 LEU A N 1
ATOM 2115 C CA . LEU A 1 262 ? -26.589 14.378 30.309 1.00 96.88 262 LEU A CA 1
ATOM 2116 C C . LEU A 1 262 ? -26.590 13.733 31.699 1.00 96.88 262 LEU A C 1
ATOM 2118 O O . LEU A 1 262 ? -27.661 13.517 32.268 1.00 96.88 262 LEU A O 1
ATOM 2122 N N . ALA A 1 263 ? -25.415 13.438 32.261 1.00 96.44 263 ALA A N 1
ATOM 2123 C CA . ALA A 1 263 ? -25.301 12.897 33.611 1.00 96.44 263 ALA A CA 1
ATOM 2124 C C . ALA A 1 263 ? -25.807 13.894 34.665 1.00 96.44 263 ALA A C 1
ATOM 2126 O O . ALA A 1 263 ? -26.571 13.504 35.547 1.00 96.44 263 ALA A O 1
ATOM 2127 N N . VAL A 1 264 ? -25.459 15.177 34.531 1.00 96.50 264 VAL A N 1
ATOM 2128 C CA . VAL A 1 264 ? -25.962 16.246 35.408 1.00 96.50 264 VAL A CA 1
ATOM 2129 C C . VAL A 1 264 ? -27.482 16.356 35.310 1.00 96.50 264 VAL A C 1
ATOM 2131 O O . VAL A 1 264 ? -28.156 16.249 36.330 1.00 96.50 264 VAL A O 1
ATOM 2134 N N . LYS A 1 265 ? -28.042 16.443 34.095 1.00 96.25 265 LYS A N 1
ATOM 2135 C CA . LYS A 1 265 ? -29.504 16.489 33.900 1.00 96.25 265 LYS A CA 1
ATOM 2136 C C . LYS A 1 265 ? -30.225 15.289 34.508 1.00 96.25 265 LYS A C 1
ATOM 2138 O O . LYS A 1 265 ? -31.324 15.424 35.040 1.00 96.25 265 LYS A O 1
ATOM 2143 N N . ARG A 1 266 ? -29.626 14.098 34.429 1.00 96.38 266 ARG A N 1
ATOM 2144 C CA . ARG A 1 266 ? -30.181 12.895 35.059 1.00 96.38 266 ARG A CA 1
ATOM 2145 C C . ARG A 1 266 ? -30.244 13.045 36.581 1.00 96.38 266 ARG A C 1
ATOM 2147 O O . ARG A 1 266 ? -31.270 12.706 37.161 1.00 96.38 266 ARG A O 1
ATOM 2154 N N . ILE A 1 267 ? -29.176 13.543 37.203 1.00 96.38 267 ILE A N 1
ATOM 2155 C CA . ILE A 1 267 ? -29.122 13.776 38.654 1.00 96.38 267 ILE A CA 1
ATOM 2156 C C . ILE A 1 267 ? -30.145 14.843 39.064 1.00 96.38 267 ILE A C 1
ATOM 2158 O O . ILE A 1 267 ? -30.868 14.645 40.035 1.00 96.38 267 ILE A O 1
ATOM 2162 N N . GLU A 1 268 ? -30.255 15.939 38.311 1.00 94.69 268 GLU A N 1
ATOM 2163 C CA . GLU A 1 268 ? -31.249 16.995 38.557 1.00 94.69 268 GLU A CA 1
ATOM 2164 C C . GLU A 1 268 ? -32.682 16.442 38.543 1.00 94.69 268 GLU A C 1
ATOM 2166 O O . GLU A 1 268 ? -33.457 16.707 39.461 1.00 94.69 268 GLU A O 1
ATOM 2171 N N . LEU A 1 269 ? -33.022 15.611 37.551 1.00 95.19 269 LEU A N 1
ATOM 2172 C CA . LEU A 1 269 ? -34.334 14.960 37.473 1.00 95.19 269 LEU A CA 1
ATOM 2173 C C . LEU A 1 269 ? -34.578 13.980 38.628 1.00 95.19 269 LEU A C 1
ATOM 2175 O O . LEU A 1 269 ? -35.689 13.908 39.152 1.00 95.19 269 LEU A O 1
ATOM 2179 N N . GLU A 1 270 ? -33.561 13.222 39.037 1.00 93.31 270 GLU A N 1
ATOM 2180 C CA . GLU A 1 270 ? -33.661 12.301 40.172 1.00 93.31 270 GLU A CA 1
ATOM 2181 C C . GLU A 1 270 ? -33.905 13.053 41.491 1.00 93.31 270 GLU A C 1
ATOM 2183 O O . GLU A 1 270 ? -34.742 12.636 42.296 1.00 93.31 270 GLU A O 1
ATOM 2188 N N . LEU A 1 271 ? -33.247 14.201 41.681 1.00 93.25 271 LEU A N 1
ATOM 2189 C CA . LEU A 1 271 ? -33.478 15.086 42.823 1.00 93.25 271 LEU A CA 1
ATOM 2190 C C . LEU A 1 271 ? -34.891 15.685 42.818 1.00 93.25 271 LEU A C 1
ATOM 2192 O O . LEU A 1 271 ? -35.542 15.690 43.864 1.00 93.25 271 LEU A O 1
ATOM 2196 N N . GLU A 1 272 ? -35.391 16.138 41.666 1.00 92.31 272 GLU A N 1
ATOM 2197 C CA . GLU A 1 272 ? -36.749 16.687 41.542 1.00 92.31 272 GLU A CA 1
ATOM 2198 C C . GLU A 1 272 ? -37.817 15.630 41.878 1.00 92.31 272 GLU A C 1
ATOM 2200 O O . GLU A 1 272 ? -38.753 15.898 42.633 1.00 92.31 272 GLU A O 1
ATOM 2205 N N . LEU A 1 273 ? -37.636 14.388 41.410 1.00 91.25 273 LEU A N 1
ATOM 2206 C CA . LEU A 1 273 ? -38.519 13.264 41.745 1.00 91.25 273 LEU A CA 1
ATOM 2207 C C . LEU A 1 273 ? -38.488 12.919 43.240 1.00 91.25 273 LEU A C 1
ATOM 2209 O O . LEU A 1 273 ? -39.519 12.581 43.822 1.00 91.25 273 LEU A O 1
ATOM 2213 N N . LEU A 1 274 ? -37.317 12.984 43.879 1.00 89.25 274 LEU A N 1
ATOM 2214 C CA . LEU A 1 274 ? -37.195 12.775 45.324 1.00 89.25 274 LEU A CA 1
ATOM 2215 C C . LEU A 1 274 ? -37.851 13.904 46.126 1.00 89.25 274 LEU A C 1
ATOM 2217 O O . LEU A 1 274 ? -38.417 13.638 47.186 1.00 89.25 274 LEU A O 1
ATOM 2221 N N . LYS A 1 275 ? -37.802 15.140 45.622 1.00 89.50 275 LYS A N 1
ATOM 2222 C CA . LYS A 1 275 ? -38.468 16.297 46.224 1.00 89.50 275 LYS A CA 1
ATOM 2223 C C . LYS A 1 275 ? -39.991 16.185 46.116 1.00 89.50 275 LYS A C 1
ATOM 2225 O O . LYS A 1 275 ? -40.660 16.273 47.138 1.00 89.50 275 LYS A O 1
ATOM 2230 N N . GLN A 1 276 ? -40.522 15.851 44.936 1.00 83.06 276 GLN A N 1
ATOM 2231 C CA . GLN A 1 276 ? -41.953 15.562 44.747 1.00 83.06 276 GLN A CA 1
ATOM 2232 C C . GLN A 1 276 ? -42.463 14.415 45.629 1.00 83.06 276 GLN A C 1
ATOM 2234 O O . GLN A 1 276 ? -43.622 14.402 46.013 1.00 83.06 276 GLN A O 1
ATOM 2239 N N . LYS A 1 277 ? -41.616 13.434 45.962 1.00 80.94 277 LYS A N 1
ATOM 2240 C CA . LYS A 1 277 ? -41.985 12.352 46.891 1.00 80.94 277 LYS A CA 1
ATOM 2241 C C . LYS A 1 277 ? -41.965 12.762 48.366 1.00 80.94 277 LYS A C 1
ATOM 2243 O O . LYS A 1 277 ? -42.491 12.016 49.188 1.00 80.94 277 LYS A O 1
ATOM 2248 N N . ARG A 1 278 ? -41.306 13.870 48.719 1.00 72.88 278 ARG A N 1
ATOM 2249 C CA . ARG A 1 278 ? -41.196 14.368 50.102 1.00 72.88 278 ARG A CA 1
ATOM 2250 C C . ARG A 1 278 ? -42.228 15.436 50.450 1.00 72.88 278 ARG A C 1
ATOM 2252 O O . ARG A 1 278 ? -42.554 15.535 51.628 1.00 72.88 278 ARG A O 1
ATOM 2259 N N . ASP A 1 279 ? -42.740 16.166 49.466 1.00 56.97 279 ASP A N 1
ATOM 2260 C CA . ASP A 1 279 ? -43.849 17.109 49.631 1.00 56.97 279 ASP A CA 1
ATOM 2261 C C . ASP A 1 279 ? -45.151 16.468 49.092 1.00 56.97 279 ASP A C 1
ATOM 2263 O O . ASP A 1 279 ? -45.318 16.416 47.872 1.00 56.97 279 ASP A O 1
ATOM 2267 N N . PRO A 1 280 ? -46.033 15.913 49.954 1.00 54.50 280 PRO A N 1
ATOM 2268 C CA . PRO A 1 280 ? -47.357 15.424 49.557 1.00 54.50 280 PRO A CA 1
ATOM 2269 C C . PRO A 1 280 ? -48.348 16.546 49.216 1.00 54.50 280 PRO A C 1
ATOM 2271 O O . PRO A 1 280 ? -48.250 17.644 49.813 1.00 54.50 280 PRO A O 1
#

Solvent-accessible surface area (backbone atoms only — not comparable to full-atom values): 18175 Å² total; per-residue (Å²): 137,82,82,78,75,78,76,72,71,84,77,65,76,86,67,76,56,70,68,59,54,47,52,53,50,53,52,51,67,35,80,94,35,56,61,39,54,78,76,36,52,70,60,40,25,42,51,50,14,40,74,77,50,85,50,38,68,69,45,16,54,35,48,46,53,52,51,53,54,51,53,48,44,41,53,49,41,59,50,48,58,53,55,64,74,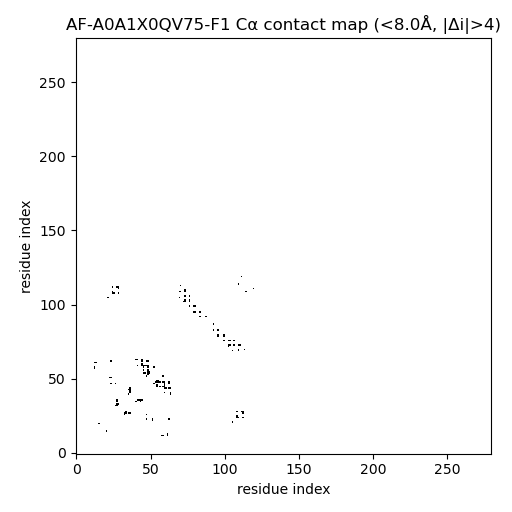47,101,65,56,73,69,58,47,50,56,48,48,54,53,38,62,73,54,46,85,56,35,70,63,43,43,73,72,72,45,63,80,95,67,71,71,76,91,73,80,87,83,90,82,82,87,83,85,87,87,86,87,88,88,88,90,84,88,88,86,89,86,86,83,83,86,89,83,83,88,81,81,86,80,87,69,82,71,73,68,66,79,74,76,70,83,84,80,81,80,82,90,80,82,84,78,85,83,79,80,80,83,82,91,76,91,80,91,76,94,75,90,76,86,73,86,76,74,92,65,98,55,74,66,60,58,55,49,52,53,50,52,52,51,49,52,52,49,54,52,51,51,52,51,52,51,51,50,52,52,50,53,50,52,49,53,53,50,52,53,50,52,52,51,52,53,51,53,49,53,52,52,52,50,51,52,51,51,51,54,50,52,54,52,53,51,50,53,55,48,58,72,70,56,129

Sequence (280 aa):
MTEFKDVKKPRNYKYWSDDEVKKILEWFNLPENEGKLARNKAQACREVAKELFDGDEYMAISVRSKLMSLEKNFREVEQLTKKLNDPISNQEKALIQDKINELYKFHKDCKQLFGKPDSRIPSVQTSPSVIPSPIHNNTSQHPPPPLIYHASDQPKLPHLDKDRLRELSHPISLPSSSWPLPRLSIGSIEDNETRKRRTSDCSESSGHSHCDSNVKIARYQARQASYAAKQAHYEAVKAECERSKMEHAIQLAKLELDKEALAVKRIELELELLKQKRDP

Mean predicted aligned error: 22.49 Å

Foldseek 3Di:
DDDDPPPPDPDDLVDDDPVRVVLVLVLCLDPVNDCVCVVDVLVSLQVSCVPPPVRDSSSSVSSSVVLVVLLVLLVLLVVLVVCLPDPDDPVVNVVSVVSNVVSVSCNVSSCSRVNDPVPDPDDDDDDDDDDDDDDYDDDDDDDDDDDDDDDDDDDDDDDDDPPVVVVPPDDDDDDDDDDDDDDDDDDDDDDDDDDDDDPDDPDDDDCPVVVVVVVVVVVVVVVVVVVVVVVVVVVVVVVVVVVVVVVVVVVVVVVVVVVVVVVVVVVVVVVVVVVVVVPD

pLDDT: mean 73.07, std 23.66, range [29.67, 97.5]

Secondary structure (DSSP, 8-state):
-------PPPP-TT---HHHHHHHHHHHHSGGGTTHHHH-HHHHHHHHHHHHSTT-HHHHHHHHHHHHHHHHHHHHHHHHHHHTTSS--HHHHHHHHHHHHHHGGGHHHHHHHHS-GGG----------------------------------PPPPPPPPGGGGSTT-S---PPPP-PPPP-----------------------S-HHHHHHHHHHHHHHHHHHHHHHHHHHHHHHHHHHHHHHHHHHHHHHHHHHHHHHHHHHHHHHHHHHHHHTT--

Organism: NCBI:txid86635

Nearest PDB structures (foldseek):
  5m35-assembly1_B  TM=4.148E-01  e=4.222E+00  Homo sapiens
  6rkk-assembly1_A-2  TM=4.044E-01  e=5.913E+00  Homo sapiens

Radius of gyration: 35.07 Å; Cα contacts (8 Å, |Δi|>4): 80; chains: 1; bounding box: 77×80×104 Å